Protein AF-0000000066456957 (afdb_homodimer)

Radius of gyration: 20.01 Å; Cα contacts (8 Å, |Δi|>4): 497; chains: 2; bounding box: 57×53×44 Å

InterPro domains:
  IPR007061 Mycothiol-S-transferase [PF04978] (12-168)
  IPR034660 DinB/YfiT-like putative metalloenzymes [G3DSA:1.20.120.450] (4-171)
  IPR034660 DinB/YfiT-like putative metalloenzymes [SSF109854] (10-168)

Solvent-accessible surface area (backbone atoms only — not comparable to full-atom values): 18304 Å² total; per-residue (Å²): 125,76,49,32,36,52,47,37,32,50,51,50,50,52,49,55,49,51,50,55,52,51,46,52,60,62,38,58,87,42,45,65,67,63,28,59,42,48,97,43,81,75,46,75,23,38,33,32,32,52,46,28,39,38,38,50,44,25,52,52,50,18,56,77,68,71,49,77,32,53,48,66,72,72,43,44,50,66,73,59,58,55,91,57,65,86,80,63,44,61,82,86,58,49,49,72,56,48,70,48,43,64,66,52,36,66,57,51,48,49,53,39,51,52,36,48,51,54,49,49,59,57,42,72,70,46,37,55,69,56,34,62,37,75,75,41,76,92,42,89,73,55,37,23,42,44,56,50,52,44,49,44,51,47,53,34,31,15,37,52,21,28,30,52,47,51,56,60,68,73,102,122,79,50,36,35,50,50,39,32,48,51,50,50,52,49,54,48,50,51,55,52,50,48,52,58,63,38,58,88,43,43,65,68,62,29,59,42,48,96,41,80,73,46,74,22,37,33,31,34,54,46,28,37,37,38,50,44,25,51,53,50,18,56,79,69,72,50,76,31,53,49,68,73,71,43,44,50,66,71,58,57,54,93,58,65,88,80,65,42,61,81,87,58,48,49,72,56,46,70,48,43,65,65,53,37,66,58,53,48,48,53,39,51,54,36,48,51,54,50,51,60,56,42,73,70,47,36,50,69,58,34,61,37,75,76,42,75,90,42,89,73,55,36,22,43,43,56,50,52,44,50,44,52,48,53,34,31,16,35,51,21,28,30,52,46,50,57,60,67,74,102

Sequence (342 aa):
MASTDAAAQELLRDAFTRLIEHVDELTDGLTDQLACYRPTPSANSIAWLLWHSARVQDIQVAHVAGVEEVWTRDGWVDRFGLDLPRHDTGYGHRPEDVAKVRAPADLLSGYYHAVHKLTLEYIAGMTADELSRVVDTSWNPPVTVSARLVSIVDDCAQHLGQAAYLRGIARMASTDAAAQELLRDAFTRLIEHVDELTDGLTDQLACYRPTPSANSIAWLLWHSARVQDIQVAHVAGVEEVWTRDGWVDRFGLDLPRHDTGYGHRPEDVAKVRAPADLLSGYYHAVHKLTLEYIAGMTADELSRVVDTSWNPPVTVSARLVSIVDDCAQHLGQAAYLRGIAR

Foldseek 3Di:
DQPPLNVQLVVLLVLLVVLLVLLCVLLVVQDQC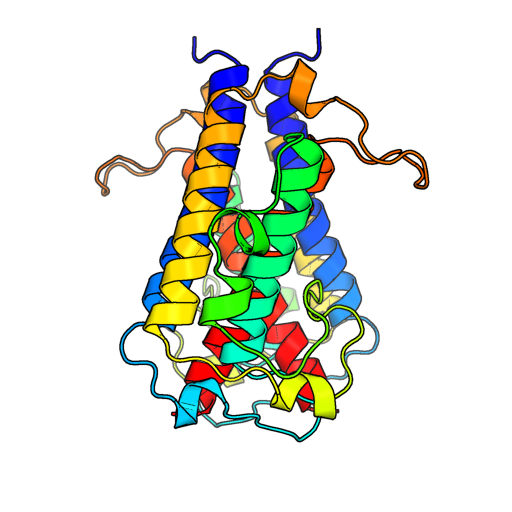QQLDDPDLFGAGNLLLLQLLLLLLQVLLCQLLVHDGCQPVVVLLVVQVFPDPSSDNCVPDGSVSRNRRGDHSCSSSVSSVSSSVSNSVSSVPDDPVQQQQFRAVPDVVGAGVVNSSVVSSVSSVVSSVVNVVSSVVVD/DCPPLNVVLVVLLVLLVVLLVLLCVLLVVQDQCQQLDDPDLFGAGVLLLLQLLLLLLQVLLCQLLVHDGCQPVVVLLVVQPFPDPSSDNCVPDGSVSSNRRGDHSCSSSVSSVSSSVSNSVSSVPDDPVQQQCFRAVPDVVGAGVVNSSVVSSVSSVVSSVVNVVSSVVVD

Organism: Mycobacterium tuberculosis (strain ATCC 25618 / H37Rv) (NCBI:txid83332)

Secondary structure (DSSP, 8-state):
---HHHHHHHHHHHHHHHHHHHHHHHHTT--HHHHH--SSTTSPPHHHHHHHHHHHHHHHHHHHHTS--HHHHTTHHHHH--SS-TT--STT--HHHHTT----HHHHHHHHHHHHHHHHHHHHT--HHHHH-EEETTSSSPEEHHHHHHHHHHHHHHHHHHHHHHHHH--/---HHHHHHHHHHHHHHHHHHHHHHHHTT--HHHHH--SSTTSPPHHHHHHHHHHHHHHHHHHHHTS--HHHHTTHHHHH--SS-TT--STT--HHHHHT----HHHHHHHHHHHHHHHHHHHHT--HHHHH-EEETTSSSPEEHHHHHHHHHHHHHHHHHHHHHHHHHH-

pLDDT: mean 96.65, std 7.07, range [37.44, 98.94]

Structure (mmCIF, N/CA/C/O backbone):
data_AF-0000000066456957-model_v1
#
loop_
_entity.id
_entity.type
_entity.pdbx_description
1 polymer 'Conserved protein'
#
loop_
_atom_site.group_PDB
_atom_site.id
_atom_site.type_symbol
_atom_site.label_atom_id
_atom_site.label_alt_id
_atom_site.label_comp_id
_atom_site.label_asym_id
_atom_site.label_entity_id
_atom_site.label_seq_id
_atom_site.pdbx_PDB_ins_code
_atom_site.Cartn_x
_atom_site.Cartn_y
_atom_site.Cartn_z
_atom_site.occupancy
_atom_site.B_iso_or_equiv
_atom_site.auth_seq_id
_atom_site.auth_comp_id
_atom_site.auth_asym_id
_atom_site.auth_atom_id
_atom_site.pdbx_PDB_model_num
ATOM 1 N N . MET A 1 1 ? -0.474 22.438 21.031 1 39.16 1 MET A N 1
ATOM 2 C CA . MET A 1 1 ? -1.068 22.391 19.703 1 39.16 1 MET A CA 1
ATOM 3 C C . MET A 1 1 ? -0.136 21.703 18.719 1 39.16 1 MET A C 1
ATOM 5 O O . MET A 1 1 ? 1.038 22.062 18.609 1 39.16 1 MET A O 1
ATOM 9 N N . ALA A 1 2 ? -0.408 20.453 18.469 1 52.69 2 ALA A N 1
ATOM 10 C CA . ALA A 1 2 ? 0.572 19.781 17.609 1 52.69 2 ALA A CA 1
ATOM 11 C C . ALA A 1 2 ? 0.845 20.609 16.359 1 52.69 2 ALA A C 1
ATOM 13 O O . ALA A 1 2 ? -0.087 21.094 15.695 1 52.69 2 ALA A O 1
ATOM 14 N N . SER A 1 3 ? 2.021 21.141 16.156 1 69 3 SER A N 1
ATOM 15 C CA . SER A 1 3 ? 2.309 21.938 14.953 1 69 3 SER A CA 1
ATOM 16 C C . SER A 1 3 ? 1.992 21.141 13.688 1 69 3 SER A C 1
ATOM 18 O O . SER A 1 3 ? 2.059 19.906 13.688 1 69 3 SER A O 1
ATOM 20 N N . THR A 1 4 ? 1.375 21.797 12.836 1 65.75 4 THR A N 1
ATOM 21 C CA . THR A 1 4 ? 0.947 21.281 11.539 1 65.75 4 THR A CA 1
ATOM 22 C C . THR A 1 4 ? 2.068 20.484 10.883 1 65.75 4 THR A C 1
ATOM 24 O O . THR A 1 4 ? 1.829 19.406 10.312 1 65.75 4 THR A O 1
ATOM 27 N N . ASP A 1 5 ? 3.137 20.969 11.18 1 88.69 5 ASP A N 1
ATOM 28 C CA . ASP A 1 5 ? 4.285 20.25 10.641 1 88.69 5 ASP A CA 1
ATOM 29 C C . ASP A 1 5 ? 4.469 18.906 11.344 1 88.69 5 ASP A C 1
ATOM 31 O O . ASP A 1 5 ? 4.758 17.891 10.695 1 88.69 5 ASP A O 1
ATOM 35 N N . ALA A 1 6 ? 4.113 18.953 12.547 1 91.62 6 ALA A N 1
ATOM 36 C CA . ALA A 1 6 ? 4.262 17.734 13.328 1 91.62 6 ALA A CA 1
ATOM 37 C C . ALA A 1 6 ? 3.277 16.656 12.867 1 91.62 6 ALA A C 1
ATOM 39 O O . ALA A 1 6 ? 3.621 15.477 12.805 1 91.62 6 ALA A O 1
ATOM 40 N N . ALA A 1 7 ? 2.08 17.062 12.555 1 93.75 7 ALA A N 1
ATOM 41 C CA . ALA A 1 7 ? 1.06 16.125 12.102 1 93.75 7 ALA A CA 1
ATOM 42 C C . ALA A 1 7 ? 1.446 15.5 10.766 1 93.75 7 ALA A C 1
ATOM 44 O O . ALA A 1 7 ? 1.315 14.289 10.578 1 93.75 7 ALA A O 1
ATOM 45 N N . ALA A 1 8 ? 1.876 16.297 9.859 1 95.25 8 ALA A N 1
ATOM 46 C CA . ALA A 1 8 ? 2.312 15.797 8.562 1 95.25 8 ALA A CA 1
ATOM 47 C C . ALA A 1 8 ? 3.52 14.875 8.703 1 95.25 8 ALA A C 1
ATOM 49 O O . ALA A 1 8 ? 3.594 13.836 8.047 1 95.25 8 ALA A O 1
ATOM 50 N N . GLN A 1 9 ? 4.438 15.273 9.531 1 96.69 9 GLN A N 1
ATOM 51 C CA . GLN A 1 9 ? 5.617 14.445 9.781 1 96.69 9 GLN A CA 1
ATOM 52 C C . GLN A 1 9 ? 5.227 13.086 10.352 1 96.69 9 GLN A C 1
ATOM 54 O O . GLN A 1 9 ? 5.766 12.062 9.945 1 96.69 9 GLN A O 1
ATOM 59 N N . GLU A 1 10 ? 4.344 13.133 11.25 1 96.25 10 GLU A N 1
ATOM 60 C CA . GLU A 1 10 ? 3.9 11.891 11.883 1 96.25 10 GLU A CA 1
ATOM 61 C C . GLU A 1 10 ? 3.236 10.969 10.867 1 96.25 10 GLU A C 1
ATOM 63 O O . GLU A 1 10 ? 3.51 9.766 10.844 1 96.25 10 GLU A O 1
ATOM 68 N N . LEU A 1 11 ? 2.35 11.523 10.023 1 98.06 11 LEU A N 1
ATOM 69 C CA . LEU A 1 11 ? 1.699 10.742 8.977 1 98.06 11 LEU A CA 1
ATOM 70 C C . LEU A 1 11 ? 2.73 10.07 8.078 1 98.06 11 LEU A C 1
ATOM 72 O O . LEU A 1 11 ? 2.65 8.867 7.824 1 98.06 11 LEU A O 1
ATOM 76 N N . LEU A 1 12 ? 3.699 10.836 7.668 1 98.62 12 LEU A N 1
ATOM 77 C CA . LEU A 1 12 ? 4.691 10.336 6.723 1 98.62 12 LEU A CA 1
ATOM 78 C C . LEU A 1 12 ? 5.625 9.336 7.395 1 98.62 12 LEU A C 1
ATOM 80 O O . LEU A 1 12 ? 5.914 8.273 6.832 1 98.62 12 LEU A O 1
ATOM 84 N N . ARG A 1 13 ? 6.102 9.695 8.555 1 98.5 13 ARG A N 1
ATOM 85 C CA . ARG A 1 13 ? 6.977 8.789 9.281 1 98.5 13 ARG A CA 1
ATOM 86 C C . ARG A 1 13 ? 6.301 7.438 9.508 1 98.5 13 ARG A C 1
ATOM 88 O O . ARG A 1 13 ? 6.914 6.387 9.297 1 98.5 13 ARG A O 1
ATOM 95 N N . ASP A 1 14 ? 5.086 7.484 9.953 1 98.62 14 ASP A N 1
ATOM 96 C CA . ASP A 1 14 ? 4.336 6.258 10.203 1 98.62 14 ASP A CA 1
ATOM 97 C C . ASP A 1 14 ? 4.164 5.449 8.922 1 98.62 14 ASP A C 1
ATOM 99 O O . ASP A 1 14 ? 4.359 4.23 8.914 1 98.62 14 ASP A O 1
ATOM 103 N N . ALA A 1 15 ? 3.803 6.086 7.828 1 98.88 15 ALA A N 1
ATOM 104 C CA . ALA A 1 15 ? 3.6 5.422 6.543 1 98.88 15 ALA A CA 1
ATOM 105 C C . ALA A 1 15 ? 4.867 4.707 6.086 1 98.88 15 ALA A C 1
ATOM 107 O O . ALA A 1 15 ? 4.824 3.539 5.699 1 98.88 15 ALA A O 1
ATOM 108 N N . PHE A 1 16 ? 6 5.367 6.172 1 98.94 16 PHE A N 1
ATOM 109 C CA . PHE A 1 16 ? 7.25 4.773 5.711 1 98.94 16 PHE A CA 1
ATOM 110 C C . PHE A 1 16 ? 7.734 3.707 6.688 1 98.94 16 PHE A C 1
ATOM 112 O O . PHE A 1 16 ? 8.352 2.723 6.285 1 98.94 16 PHE A O 1
ATOM 119 N N . THR A 1 17 ? 7.43 3.854 7.953 1 98.69 17 THR A N 1
ATOM 120 C CA . THR A 1 17 ? 7.84 2.855 8.938 1 98.69 17 THR A CA 1
ATOM 121 C C . THR A 1 17 ? 7.113 1.534 8.703 1 98.69 17 THR A C 1
ATOM 123 O O . THR A 1 17 ? 7.695 0.461 8.859 1 98.69 17 THR A O 1
ATOM 126 N N . ARG A 1 18 ? 5.938 1.615 8.305 1 98.69 18 ARG A N 1
ATOM 127 C CA . ARG A 1 18 ? 5.199 0.392 8.008 1 98.69 18 ARG A CA 1
ATOM 128 C C . ARG A 1 18 ? 5.84 -0.362 6.844 1 98.69 18 ARG A C 1
ATOM 130 O O . ARG A 1 18 ? 5.836 -1.595 6.82 1 98.69 18 ARG A O 1
ATOM 137 N N . LEU A 1 19 ? 6.363 0.348 5.848 1 98.88 19 LEU A N 1
ATOM 138 C CA . LEU A 1 19 ? 7.035 -0.307 4.73 1 98.88 19 LEU A CA 1
ATOM 139 C C . LEU A 1 19 ? 8.203 -1.158 5.223 1 98.88 19 LEU A C 1
ATOM 141 O O . LEU A 1 19 ? 8.336 -2.318 4.828 1 98.88 19 LEU A O 1
ATOM 145 N N . ILE A 1 20 ? 9.016 -0.565 6.145 1 98.81 20 ILE A N 1
ATOM 146 C CA . ILE A 1 20 ? 10.203 -1.283 6.586 1 98.81 20 ILE A CA 1
ATOM 147 C C . ILE A 1 20 ? 9.797 -2.479 7.445 1 98.81 20 ILE A C 1
ATOM 149 O O . ILE A 1 20 ? 10.453 -3.521 7.422 1 98.81 20 ILE A O 1
ATOM 153 N N . GLU A 1 21 ? 8.711 -2.383 8.141 1 98.75 21 GLU A N 1
ATOM 154 C CA . GLU A 1 21 ? 8.18 -3.516 8.898 1 98.75 21 GLU A CA 1
ATOM 155 C C . GLU A 1 21 ? 7.77 -4.652 7.969 1 98.75 21 GLU A C 1
ATOM 157 O O . GLU A 1 21 ? 8.016 -5.824 8.266 1 98.75 21 GLU A O 1
ATOM 162 N N . HIS A 1 22 ? 7.105 -4.328 6.867 1 98.81 22 HIS A N 1
ATOM 163 C CA . HIS A 1 22 ? 6.762 -5.348 5.883 1 98.81 22 HIS A CA 1
ATOM 164 C C . HIS A 1 22 ? 8.016 -6.016 5.324 1 98.81 22 HIS A C 1
ATOM 166 O O . HIS A 1 22 ? 8.031 -7.23 5.113 1 98.81 22 HIS A O 1
ATOM 172 N N . VAL A 1 23 ? 9.031 -5.203 5.055 1 98.94 23 VAL A N 1
ATOM 173 C CA . VAL A 1 23 ? 10.289 -5.73 4.523 1 98.94 23 VAL A CA 1
ATOM 174 C C . VAL A 1 23 ? 10.883 -6.738 5.508 1 98.94 23 VAL A C 1
ATOM 176 O O . VAL A 1 23 ? 11.328 -7.812 5.109 1 98.94 23 VAL A O 1
ATOM 179 N N . ASP A 1 24 ? 10.867 -6.379 6.789 1 98.81 24 ASP A N 1
ATOM 180 C CA . ASP A 1 24 ? 11.398 -7.281 7.809 1 98.81 24 ASP A CA 1
ATOM 181 C C . ASP A 1 24 ? 10.625 -8.594 7.836 1 98.81 24 ASP A C 1
ATOM 183 O O . ASP A 1 24 ? 11.219 -9.672 7.914 1 98.81 24 ASP A O 1
ATOM 187 N N . GLU A 1 25 ? 9.367 -8.523 7.734 1 98.62 25 GLU A N 1
ATOM 188 C CA . GLU A 1 25 ? 8.539 -9.727 7.719 1 98.62 25 GLU A CA 1
ATOM 189 C C . GLU A 1 25 ? 8.812 -10.57 6.48 1 98.62 25 GLU A C 1
ATOM 191 O O . GLU A 1 25 ? 8.938 -11.797 6.57 1 98.62 25 GLU A O 1
ATOM 196 N N . LEU A 1 26 ? 8.906 -9.938 5.363 1 98.75 26 LEU A N 1
ATOM 197 C CA . LEU A 1 26 ? 9.102 -10.609 4.082 1 98.75 26 LEU A CA 1
ATOM 198 C C . LEU A 1 26 ? 10.453 -11.305 4.035 1 98.75 26 LEU A C 1
ATOM 200 O O . LEU A 1 26 ? 10.594 -12.359 3.412 1 98.75 26 LEU A O 1
ATOM 204 N N . THR A 1 27 ? 11.43 -10.711 4.672 1 98.69 27 THR A N 1
ATOM 205 C CA . THR A 1 27 ? 12.789 -11.227 4.52 1 98.69 27 THR A CA 1
ATOM 206 C C . THR A 1 27 ? 13.117 -12.227 5.625 1 98.69 27 THR A C 1
ATOM 208 O O . THR A 1 27 ? 14.109 -12.945 5.543 1 98.69 27 THR A O 1
ATOM 211 N N . ASP A 1 28 ? 12.297 -12.211 6.668 1 98.25 28 ASP A N 1
ATOM 212 C CA . ASP A 1 28 ? 12.492 -13.188 7.73 1 98.25 28 ASP A CA 1
ATOM 213 C C . ASP A 1 28 ? 12.367 -14.609 7.199 1 98.25 28 ASP A C 1
ATOM 215 O O . ASP A 1 28 ? 11.305 -15.008 6.711 1 98.25 28 ASP A O 1
ATOM 219 N N . GLY A 1 29 ? 13.469 -15.359 7.188 1 97.5 29 GLY A N 1
ATOM 220 C CA . GLY A 1 29 ? 13.461 -16.75 6.734 1 97.5 29 GLY A CA 1
ATOM 221 C C . GLY A 1 29 ? 13.336 -16.875 5.227 1 97.5 29 GLY A C 1
ATOM 222 O O . GLY A 1 29 ? 12.984 -17.953 4.723 1 97.5 29 GLY A O 1
ATOM 223 N N . LEU A 1 30 ? 13.578 -15.891 4.523 1 98.25 30 LEU A N 1
ATOM 224 C CA . LEU A 1 30 ? 13.484 -15.914 3.068 1 98.25 30 LEU A CA 1
ATOM 225 C C . LEU A 1 30 ? 14.695 -16.609 2.457 1 98.25 30 LEU A C 1
ATOM 227 O O . LEU A 1 30 ? 15.812 -16.078 2.533 1 98.25 30 LEU A O 1
ATOM 231 N N . THR A 1 31 ? 14.516 -17.75 1.866 1 98 31 THR A N 1
ATOM 232 C CA . THR A 1 31 ? 15.594 -18.469 1.199 1 98 31 THR A CA 1
ATOM 233 C C . THR A 1 31 ? 15.844 -17.891 -0.196 1 98 31 THR A C 1
ATOM 235 O O . THR A 1 31 ? 14.969 -17.25 -0.77 1 98 31 THR A O 1
ATOM 238 N N . ASP A 1 32 ? 17 -18.188 -0.682 1 97.62 32 ASP A N 1
ATOM 239 C CA . ASP A 1 32 ? 17.328 -17.75 -2.037 1 97.62 32 ASP A CA 1
ATOM 240 C C . ASP A 1 32 ? 16.344 -18.344 -3.051 1 97.62 32 ASP A C 1
ATOM 242 O O . ASP A 1 32 ? 15.938 -17.656 -3.996 1 97.62 32 ASP A O 1
ATOM 246 N N . GLN A 1 33 ? 16 -19.547 -2.867 1 97.19 33 GLN A N 1
ATOM 247 C CA . GLN A 1 33 ? 15.078 -20.219 -3.773 1 97.19 33 GLN A CA 1
ATOM 248 C C . GLN A 1 33 ? 13.711 -19.531 -3.781 1 97.19 33 GLN A C 1
ATOM 250 O O . GLN A 1 33 ? 13.156 -19.25 -4.848 1 97.19 33 GLN A O 1
ATOM 255 N N . LEU A 1 34 ? 13.219 -19.219 -2.645 1 98 34 LEU A N 1
ATOM 256 C CA . LEU A 1 34 ? 11.922 -18.562 -2.547 1 98 34 LEU A CA 1
ATOM 257 C C . LEU A 1 34 ? 12.008 -17.125 -3.059 1 98 34 LEU A C 1
ATOM 259 O O . LEU A 1 34 ? 11.07 -16.641 -3.695 1 98 34 LEU A O 1
ATOM 263 N N . ALA A 1 35 ? 13.086 -16.469 -2.785 1 98.56 35 ALA A N 1
ATOM 264 C CA . ALA A 1 35 ? 13.281 -15.086 -3.188 1 98.56 35 ALA A CA 1
ATOM 265 C C . ALA A 1 35 ? 13.234 -14.945 -4.707 1 98.56 35 ALA A C 1
ATOM 267 O O . ALA A 1 35 ? 12.742 -13.938 -5.227 1 98.56 35 ALA A O 1
ATOM 268 N N . CYS A 1 36 ? 13.672 -15.992 -5.398 1 97.62 36 CYS A N 1
ATOM 269 C CA . CYS A 1 36 ? 13.812 -15.891 -6.848 1 97.62 36 CYS A CA 1
ATOM 270 C C . CYS A 1 36 ? 12.695 -16.641 -7.559 1 97.62 36 CYS A C 1
ATOM 272 O O . CYS A 1 36 ? 12.625 -16.656 -8.789 1 97.62 36 CYS A O 1
ATOM 274 N N . TYR A 1 37 ? 11.797 -17.188 -6.797 1 97.38 37 TYR A N 1
ATOM 275 C CA . TYR A 1 37 ? 10.672 -17.938 -7.352 1 97.38 37 TYR A CA 1
ATOM 276 C C . TYR A 1 37 ? 9.758 -17.031 -8.164 1 97.38 37 TYR A C 1
ATOM 278 O O . TYR A 1 37 ? 9.469 -15.906 -7.754 1 97.38 37 TYR A O 1
ATOM 286 N N . ARG A 1 38 ? 9.312 -17.453 -9.297 1 97.25 38 ARG A N 1
ATOM 287 C CA . ARG A 1 38 ? 8.32 -16.797 -10.141 1 97.25 38 ARG A CA 1
ATOM 288 C C . ARG A 1 38 ? 7.219 -17.766 -10.555 1 97.25 38 ARG A C 1
ATOM 290 O O . ARG A 1 38 ? 7.492 -18.797 -11.195 1 97.25 38 ARG A O 1
ATOM 297 N N . PRO A 1 39 ? 6.012 -17.453 -10.297 1 95.5 39 PRO A N 1
ATOM 298 C CA . PRO A 1 39 ? 4.926 -18.375 -10.609 1 95.5 39 PRO A CA 1
ATOM 299 C C . PRO A 1 39 ? 4.68 -18.516 -12.117 1 95.5 39 PRO A C 1
ATOM 301 O O . PRO A 1 39 ? 4.102 -19.5 -12.562 1 95.5 39 PRO A O 1
ATOM 304 N N . THR A 1 40 ? 4.984 -17.516 -12.883 1 95.5 40 THR A N 1
ATOM 305 C CA . THR A 1 40 ? 5.004 -17.531 -14.336 1 95.5 40 THR A CA 1
ATOM 306 C C . THR A 1 40 ? 6.277 -16.875 -14.867 1 95.5 40 THR A C 1
ATOM 308 O O . THR A 1 40 ? 6.926 -16.109 -14.156 1 95.5 40 THR A O 1
ATOM 311 N N . PRO A 1 41 ? 6.605 -17.109 -16.094 1 94.19 41 PRO A N 1
ATOM 312 C CA . PRO A 1 41 ? 7.844 -16.547 -16.625 1 94.19 41 PRO A CA 1
ATOM 313 C C . PRO A 1 41 ? 7.828 -15.016 -16.672 1 94.19 41 PRO A C 1
ATOM 315 O O . PRO A 1 41 ? 8.891 -14.383 -16.672 1 94.19 41 PRO A O 1
ATOM 318 N N . SER A 1 42 ? 6.703 -14.445 -16.641 1 95.38 42 SER A N 1
ATOM 319 C CA . SER A 1 42 ? 6.625 -12.992 -16.781 1 95.38 42 SER A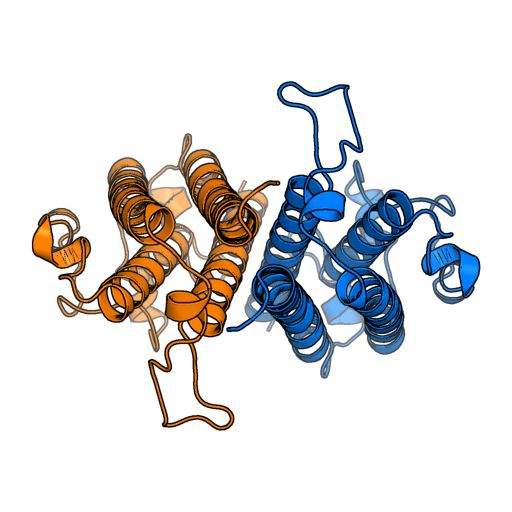 CA 1
ATOM 320 C C . SER A 1 42 ? 6.375 -12.32 -15.438 1 95.38 42 SER A C 1
ATOM 322 O O . SER A 1 42 ? 6.332 -11.094 -15.359 1 95.38 42 SER A O 1
ATOM 324 N N . ALA A 1 43 ? 6.258 -13.117 -14.414 1 96.81 43 ALA A N 1
ATOM 325 C CA . ALA A 1 43 ? 5.941 -12.562 -13.102 1 96.81 43 ALA A CA 1
ATOM 326 C C . ALA A 1 43 ? 7.195 -12.031 -12.414 1 96.81 43 ALA A C 1
ATOM 328 O O . ALA A 1 43 ? 8.305 -12.484 -12.688 1 96.81 43 ALA A O 1
ATOM 329 N N . ASN A 1 44 ? 7.016 -11.078 -11.602 1 98.25 44 ASN A N 1
ATOM 330 C CA . ASN A 1 44 ? 8.102 -10.578 -10.766 1 98.25 44 ASN A CA 1
ATOM 331 C C . ASN A 1 44 ? 8.344 -11.477 -9.562 1 98.25 44 ASN A C 1
ATOM 333 O O . ASN A 1 44 ? 7.418 -12.109 -9.055 1 98.25 44 ASN A O 1
ATOM 337 N N . SER A 1 45 ? 9.594 -11.578 -9.133 1 98.56 45 SER A N 1
ATOM 338 C CA . SER A 1 45 ? 9.977 -12.359 -7.965 1 98.56 45 SER A CA 1
ATOM 339 C C . SER A 1 45 ? 9.969 -11.508 -6.699 1 98.56 45 SER A C 1
ATOM 341 O O . SER A 1 45 ? 9.898 -10.281 -6.777 1 98.56 45 SER A O 1
ATOM 343 N N . ILE A 1 46 ? 10.016 -12.141 -5.562 1 98.81 46 ILE A N 1
ATOM 344 C CA . ILE A 1 46 ? 10.086 -11.43 -4.289 1 98.81 46 ILE A CA 1
ATOM 345 C C . ILE A 1 46 ? 11.359 -10.594 -4.242 1 98.81 46 ILE A C 1
ATOM 347 O O . ILE A 1 46 ? 11.328 -9.43 -3.838 1 98.81 46 ILE A O 1
ATOM 351 N N . ALA A 1 47 ? 12.508 -11.156 -4.668 1 98.88 47 ALA A N 1
ATOM 352 C CA . ALA A 1 47 ? 13.773 -10.422 -4.688 1 98.88 47 ALA A CA 1
ATOM 353 C C . ALA A 1 47 ? 13.664 -9.156 -5.531 1 98.88 47 ALA A C 1
ATOM 355 O O . ALA A 1 47 ? 14.078 -8.078 -5.102 1 98.88 47 ALA A O 1
ATOM 356 N N . TRP A 1 48 ? 13.117 -9.305 -6.703 1 98.88 48 TRP A N 1
ATOM 357 C CA . TRP A 1 48 ? 12.945 -8.156 -7.586 1 98.88 48 TRP A CA 1
ATOM 358 C C . TRP A 1 48 ? 12.031 -7.113 -6.949 1 98.88 48 TRP A C 1
ATOM 360 O O . TRP A 1 48 ? 12.336 -5.922 -6.965 1 98.88 48 TRP A O 1
ATOM 370 N N . LEU A 1 49 ? 10.891 -7.559 -6.387 1 98.94 49 LEU A N 1
ATOM 371 C CA . LEU A 1 49 ? 9.906 -6.648 -5.805 1 98.94 49 LEU A CA 1
ATOM 372 C C . LEU A 1 49 ? 10.516 -5.855 -4.652 1 98.94 49 LEU A C 1
ATOM 374 O O . LEU A 1 49 ? 10.289 -4.648 -4.539 1 98.94 49 LEU A O 1
ATOM 378 N N . LEU A 1 50 ? 11.289 -6.52 -3.814 1 98.94 50 LEU A N 1
ATOM 379 C CA . LEU A 1 50 ? 11.961 -5.859 -2.705 1 98.94 50 LEU A CA 1
ATOM 380 C C . LEU A 1 50 ? 13.008 -4.875 -3.213 1 98.94 50 LEU A C 1
ATOM 382 O O . LEU A 1 50 ? 13.023 -3.711 -2.805 1 98.94 50 LEU A O 1
ATOM 386 N N . TRP A 1 51 ? 13.836 -5.355 -4.113 1 98.94 51 TRP A N 1
ATOM 387 C CA . TRP A 1 51 ? 14.906 -4.531 -4.664 1 98.94 51 TRP A CA 1
ATOM 388 C C . TRP A 1 51 ? 14.344 -3.328 -5.406 1 98.94 51 TRP A C 1
ATOM 390 O O . TRP A 1 51 ? 14.75 -2.191 -5.16 1 98.94 51 TRP A O 1
ATOM 400 N N . HIS A 1 52 ? 13.398 -3.557 -6.242 1 98.88 52 HIS A N 1
ATOM 401 C CA . HIS A 1 52 ? 12.758 -2.5 -7.02 1 98.88 52 HIS A CA 1
ATOM 402 C C . HIS A 1 52 ? 12.133 -1.448 -6.109 1 98.88 52 HIS A C 1
ATOM 404 O O . HIS A 1 52 ? 12.289 -0.248 -6.344 1 98.88 52 HIS A O 1
ATOM 410 N N . SER A 1 53 ? 11.383 -1.899 -5.109 1 98.81 53 SER A N 1
ATOM 411 C CA . SER A 1 53 ? 10.758 -0.985 -4.164 1 98.81 53 SER A CA 1
ATOM 412 C C . SER A 1 53 ? 11.789 -0.098 -3.48 1 98.81 53 SER A C 1
ATO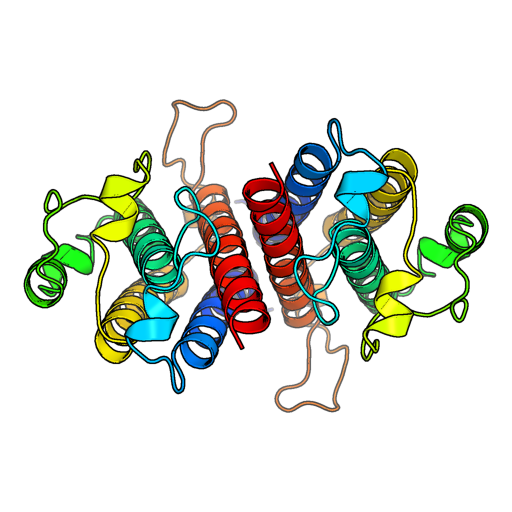M 414 O O . SER A 1 53 ? 11.594 1.112 -3.352 1 98.81 53 SER A O 1
ATOM 416 N N . ALA A 1 54 ? 12.898 -0.674 -3.059 1 98.88 54 ALA A N 1
ATOM 417 C CA . ALA A 1 54 ? 13.969 0.083 -2.408 1 98.88 54 ALA A CA 1
ATOM 418 C C . ALA A 1 54 ? 14.609 1.067 -3.381 1 98.88 54 ALA A C 1
ATOM 420 O O . ALA A 1 54 ? 14.867 2.221 -3.027 1 98.88 54 ALA A O 1
ATOM 421 N N . ARG A 1 55 ? 14.852 0.601 -4.598 1 98.94 55 ARG A N 1
ATOM 422 C CA . ARG A 1 55 ? 15.469 1.44 -5.613 1 98.94 55 ARG A CA 1
ATOM 423 C C . ARG A 1 55 ? 14.609 2.662 -5.918 1 98.94 55 ARG A C 1
ATOM 425 O O . ARG A 1 55 ? 15.117 3.785 -5.973 1 98.94 55 ARG A O 1
ATOM 432 N N . VAL A 1 56 ? 13.344 2.445 -6.09 1 98.75 56 VAL A N 1
ATOM 433 C CA . VAL A 1 56 ? 12.43 3.529 -6.441 1 98.75 56 VAL A CA 1
ATOM 434 C C . VAL A 1 56 ? 12.312 4.508 -5.273 1 98.75 56 VAL A C 1
ATOM 436 O O . VAL A 1 56 ? 12.336 5.723 -5.473 1 98.75 56 VAL A O 1
ATOM 439 N N . GLN A 1 57 ? 12.188 3.99 -4.059 1 98.88 57 GLN A N 1
ATOM 440 C CA . GLN A 1 57 ? 12.172 4.859 -2.889 1 98.88 57 GLN A CA 1
ATOM 441 C C . GLN A 1 57 ? 13.469 5.66 -2.775 1 98.88 57 GLN A C 1
ATOM 443 O O . GLN A 1 57 ? 13.438 6.867 -2.543 1 98.88 57 GLN A O 1
ATOM 448 N N . ASP A 1 58 ? 14.555 5.02 -2.957 1 98.94 58 ASP A N 1
ATOM 449 C CA . ASP A 1 58 ? 15.875 5.637 -2.838 1 98.94 58 ASP A CA 1
ATOM 450 C C . ASP A 1 58 ? 16.031 6.789 -3.832 1 98.94 58 ASP A C 1
ATOM 452 O O . ASP A 1 58 ? 16.281 7.926 -3.436 1 98.94 58 ASP A O 1
ATOM 456 N N . ILE A 1 59 ? 15.82 6.488 -5.062 1 98.75 59 ILE A N 1
ATOM 457 C CA . ILE A 1 59 ? 16.125 7.465 -6.105 1 98.75 59 ILE A CA 1
ATOM 458 C C . ILE A 1 59 ? 15.164 8.648 -5.988 1 98.75 59 ILE A C 1
ATOM 460 O O . ILE A 1 59 ? 15.547 9.797 -6.227 1 98.75 59 ILE A O 1
ATOM 464 N N . GLN A 1 60 ? 13.93 8.406 -5.633 1 98.75 60 GLN A N 1
ATOM 465 C CA . GLN A 1 60 ? 12.945 9.484 -5.578 1 98.75 60 GLN A CA 1
ATOM 466 C C . GLN A 1 60 ? 13.117 10.328 -4.32 1 98.75 60 GLN A C 1
ATOM 468 O O . GLN A 1 60 ? 13 11.555 -4.367 1 98.75 60 GLN A O 1
ATOM 473 N N . VAL A 1 61 ? 13.391 9.703 -3.178 1 98.88 61 VAL A N 1
ATOM 474 C CA . VAL A 1 61 ? 13.625 10.461 -1.954 1 98.88 61 VAL A CA 1
ATOM 475 C C . VAL A 1 61 ? 14.93 11.25 -2.08 1 98.88 61 VAL A C 1
ATOM 477 O O . VAL A 1 61 ? 14.984 12.422 -1.704 1 98.88 61 VAL A O 1
ATOM 480 N N . ALA A 1 62 ? 15.961 10.594 -2.588 1 98.75 62 ALA A N 1
ATOM 481 C CA . ALA A 1 62 ? 17.219 11.297 -2.785 1 98.75 62 ALA A CA 1
ATOM 482 C C . ALA A 1 62 ? 17.047 12.523 -3.674 1 98.75 62 ALA A C 1
ATOM 484 O O . ALA A 1 62 ? 17.594 13.586 -3.4 1 98.75 62 ALA A O 1
ATOM 485 N N . HIS A 1 63 ? 16.25 12.352 -4.719 1 98.25 63 HIS A N 1
ATOM 486 C CA . HIS A 1 63 ? 16 13.445 -5.648 1 98.25 63 HIS A CA 1
ATOM 487 C C . HIS A 1 63 ? 15.336 14.625 -4.949 1 98.25 63 HIS A C 1
ATOM 489 O O . HIS A 1 63 ? 15.789 15.758 -5.074 1 98.25 63 HIS A O 1
ATOM 495 N N . VAL A 1 64 ? 14.281 14.422 -4.199 1 98.19 64 VAL A N 1
ATOM 496 C CA . VAL A 1 64 ? 13.562 15.531 -3.588 1 98.19 64 VAL A CA 1
ATOM 497 C C . VAL A 1 64 ? 14.375 16.109 -2.43 1 98.19 64 VAL A C 1
ATOM 499 O O . VAL A 1 64 ? 14.266 17.281 -2.109 1 98.19 64 VAL A O 1
ATOM 502 N N . ALA A 1 65 ? 15.195 15.289 -1.801 1 98.06 65 ALA A N 1
ATOM 503 C CA . ALA A 1 65 ? 16.031 15.734 -0.693 1 98.06 65 ALA A CA 1
ATOM 504 C C . ALA A 1 65 ? 17.281 16.438 -1.204 1 98.06 65 ALA A C 1
ATOM 506 O O . ALA A 1 65 ? 17.984 17.109 -0.439 1 98.06 65 ALA A O 1
ATOM 507 N N . GLY A 1 66 ? 17.625 16.266 -2.473 1 98 66 GLY A N 1
ATOM 508 C CA . GLY A 1 66 ? 18.812 16.875 -3.051 1 98 66 GLY A CA 1
ATOM 509 C C . GLY A 1 66 ? 20.109 16.219 -2.605 1 98 66 GLY A C 1
ATOM 510 O O . GLY A 1 66 ? 21.094 16.906 -2.365 1 98 66 GLY A O 1
ATOM 511 N N . VAL A 1 67 ? 20.094 14.914 -2.422 1 98.44 67 VAL A N 1
ATOM 512 C CA . VAL A 1 67 ? 21.281 14.188 -1.995 1 98.44 67 VAL A CA 1
ATOM 513 C C . VAL A 1 67 ? 21.531 13.008 -2.938 1 98.44 67 VAL A C 1
ATOM 515 O O . VAL A 1 67 ? 20.703 12.711 -3.801 1 98.44 67 VAL A O 1
ATOM 518 N N . GLU A 1 68 ? 22.672 12.391 -2.84 1 98.31 68 GLU A N 1
ATOM 519 C CA . GLU A 1 68 ? 22.969 11.188 -3.605 1 98.31 68 GLU A CA 1
ATOM 520 C C . GLU A 1 68 ? 22.172 9.992 -3.084 1 98.31 68 GLU A C 1
ATOM 522 O O . GLU A 1 68 ? 21.938 9.875 -1.879 1 98.31 68 GLU A O 1
ATOM 527 N N . GLU A 1 69 ? 21.75 9.156 -3.965 1 98.56 69 GLU A N 1
ATOM 528 C CA . GLU A 1 69 ? 21.062 7.938 -3.566 1 98.56 69 GLU A CA 1
ATOM 529 C C . GLU A 1 69 ? 21.953 7.059 -2.688 1 98.56 69 GLU A C 1
ATOM 531 O O . GLU A 1 69 ? 23.156 6.988 -2.896 1 98.56 69 GLU A O 1
ATOM 536 N N . VAL A 1 70 ? 21.359 6.406 -1.763 1 98.81 70 VAL A N 1
ATOM 537 C CA . VAL A 1 70 ? 22.031 5.457 -0.872 1 98.81 70 VAL A CA 1
ATOM 538 C C . VAL A 1 70 ? 22.703 4.367 -1.692 1 98.81 70 VAL A C 1
ATOM 540 O O . VAL A 1 70 ? 23.797 3.904 -1.34 1 98.81 70 VAL A O 1
ATOM 543 N N . TRP A 1 71 ? 22.109 3.947 -2.775 1 98.81 71 TRP A N 1
ATOM 544 C CA . TRP A 1 71 ? 22.516 2.873 -3.674 1 98.81 71 TRP A CA 1
ATOM 545 C C . TRP A 1 71 ? 23.969 3.055 -4.113 1 98.81 71 TRP A C 1
ATOM 547 O O . TRP A 1 71 ? 24.766 2.127 -4.008 1 98.81 71 TRP A O 1
ATOM 557 N N . THR A 1 72 ? 24.312 4.223 -4.516 1 98.5 72 THR A N 1
ATOM 558 C CA . THR A 1 72 ? 25.656 4.508 -5 1 98.5 72 THR A CA 1
ATOM 559 C C . THR A 1 72 ? 26.531 5.094 -3.887 1 98.5 72 THR A C 1
ATOM 561 O O . THR A 1 72 ? 27.703 4.734 -3.748 1 98.5 72 THR A O 1
ATOM 564 N N . ARG A 1 73 ? 25.938 5.949 -3.076 1 98.25 73 ARG A N 1
ATOM 565 C CA . ARG A 1 73 ? 26.656 6.664 -2.025 1 98.25 73 ARG A CA 1
ATOM 566 C C . ARG A 1 73 ? 27.312 5.688 -1.048 1 98.25 73 ARG A C 1
ATOM 568 O O . ARG A 1 73 ? 28.453 5.883 -0.638 1 98.25 73 ARG A O 1
ATOM 575 N N . ASP A 1 74 ? 26.562 4.691 -0.662 1 98.38 74 ASP A N 1
ATOM 576 C CA . ASP A 1 74 ? 27.016 3.783 0.388 1 98.38 74 ASP A CA 1
ATOM 577 C C . ASP A 1 74 ? 27.5 2.455 -0.199 1 98.38 74 ASP A C 1
ATOM 579 O O . ASP A 1 74 ? 27.625 1.465 0.523 1 98.38 74 ASP A O 1
ATOM 583 N N . GLY A 1 75 ? 27.594 2.322 -1.51 1 98.44 75 GLY A N 1
ATOM 584 C CA . GLY A 1 75 ? 28.234 1.199 -2.174 1 98.44 75 GLY A CA 1
ATOM 585 C C . GLY A 1 75 ? 27.344 -0.015 -2.295 1 98.44 75 GLY A C 1
ATOM 586 O O . GLY A 1 75 ? 27.812 -1.138 -2.461 1 98.44 75 GLY A O 1
ATOM 587 N N . TRP A 1 76 ? 26.062 0.176 -2.154 1 98.81 76 TRP A N 1
ATOM 588 C CA . TRP A 1 76 ? 25.141 -0.95 -2.275 1 98.81 76 TRP A CA 1
ATOM 589 C C . TRP A 1 76 ? 25.156 -1.516 -3.691 1 98.81 76 TRP A C 1
ATOM 591 O O . TRP A 1 76 ? 24.984 -2.723 -3.885 1 98.81 76 TRP A O 1
ATOM 601 N N . VAL A 1 77 ? 25.344 -0.661 -4.68 1 98.69 77 VAL A N 1
ATOM 602 C CA . VAL A 1 77 ? 25.391 -1.083 -6.078 1 98.69 77 VAL A CA 1
ATOM 603 C C . VAL A 1 77 ? 26.484 -2.135 -6.266 1 98.69 77 VAL A C 1
ATOM 605 O O . VAL A 1 77 ? 26.281 -3.133 -6.961 1 98.69 77 VAL A O 1
ATOM 608 N N . ASP A 1 78 ? 27.594 -1.994 -5.613 1 98.56 78 ASP A N 1
ATOM 609 C CA . ASP A 1 78 ? 28.703 -2.934 -5.73 1 98.56 78 ASP A CA 1
ATOM 610 C C . ASP A 1 78 ? 28.438 -4.203 -4.922 1 98.56 78 ASP A C 1
ATOM 612 O O . ASP A 1 78 ? 28.812 -5.301 -5.34 1 98.56 78 ASP A O 1
ATOM 616 N N . ARG A 1 79 ? 27.812 -4.043 -3.717 1 98.62 79 ARG A N 1
ATOM 617 C CA . ARG A 1 79 ? 27.5 -5.191 -2.875 1 98.62 79 ARG A CA 1
ATOM 618 C C . ARG A 1 79 ? 26.484 -6.113 -3.561 1 98.62 79 ARG A C 1
ATOM 620 O O . ARG A 1 79 ? 26.594 -7.336 -3.455 1 98.62 79 ARG A O 1
ATOM 627 N N . PHE A 1 80 ? 25.516 -5.535 -4.18 1 98.62 80 PHE A N 1
ATOM 628 C CA . PHE A 1 80 ? 24.562 -6.34 -4.922 1 98.62 80 PHE A CA 1
ATOM 629 C C . PHE A 1 80 ? 25.219 -6.988 -6.133 1 98.62 80 PHE A C 1
ATOM 631 O O . PHE A 1 80 ? 24.984 -8.164 -6.41 1 98.62 80 PHE A O 1
ATOM 638 N N . GLY A 1 81 ? 25.984 -6.172 -6.879 1 98.38 81 GLY A N 1
ATOM 639 C CA . GLY A 1 81 ? 26.734 -6.695 -8.016 1 98.38 81 GLY A CA 1
ATOM 640 C C . GLY A 1 81 ? 25.828 -7.309 -9.078 1 98.38 81 GLY A C 1
ATOM 641 O O . GLY A 1 81 ? 26.156 -8.367 -9.625 1 98.38 81 GLY A O 1
ATOM 642 N N . LEU A 1 82 ? 24.703 -6.688 -9.367 1 98.5 82 LEU A N 1
ATOM 643 C CA . LEU A 1 82 ? 23.75 -7.234 -10.328 1 98.5 82 LEU A CA 1
ATOM 644 C C . LEU A 1 82 ? 24.281 -7.098 -11.75 1 98.5 82 LEU A C 1
ATOM 646 O O . LEU A 1 82 ? 24.984 -6.141 -12.062 1 98.5 82 LEU A O 1
ATOM 650 N N . ASP A 1 83 ? 23.922 -8.031 -12.617 1 98.25 83 ASP A N 1
ATOM 651 C CA . ASP A 1 83 ? 24.203 -7.934 -14.047 1 98.25 83 ASP A CA 1
ATOM 652 C C . ASP A 1 83 ? 23.203 -7.02 -14.742 1 98.25 83 ASP A C 1
ATOM 654 O O . ASP A 1 83 ? 22.484 -7.445 -15.648 1 98.25 83 ASP A O 1
ATOM 658 N N . LEU A 1 84 ? 23.078 -5.746 -14.305 1 98.62 84 LEU A N 1
ATOM 659 C CA . LEU A 1 84 ? 22.219 -4.672 -14.773 1 98.62 84 LEU A CA 1
ATOM 660 C C . LEU A 1 84 ? 22.969 -3.34 -14.789 1 98.62 84 LEU A C 1
ATOM 662 O O . LEU A 1 84 ? 23.984 -3.197 -14.125 1 98.62 84 LEU A O 1
ATOM 666 N N . PRO A 1 85 ? 22.531 -2.4 -15.594 1 98.12 85 PRO A N 1
ATOM 667 C CA . PRO A 1 85 ? 23.141 -1.073 -15.477 1 98.12 85 PRO A CA 1
ATOM 668 C C . PRO A 1 85 ? 23.156 -0.556 -14.039 1 98.12 85 PRO A C 1
ATOM 670 O O . PRO A 1 85 ? 22.188 -0.767 -13.297 1 98.12 85 PRO A O 1
ATOM 673 N N . ARG A 1 86 ? 24.188 0.099 -13.719 1 97.38 86 ARG A N 1
ATOM 674 C CA . ARG A 1 86 ? 24.469 0.487 -12.336 1 97.38 86 ARG A CA 1
ATOM 675 C C . ARG A 1 86 ? 23.328 1.323 -11.766 1 97.38 86 ARG A C 1
ATOM 677 O O . ARG A 1 86 ? 23.078 1.293 -10.555 1 97.38 86 ARG A O 1
ATOM 684 N N . HIS A 1 87 ? 22.547 2.02 -12.602 1 96.75 87 HIS A N 1
ATOM 685 C CA . HIS A 1 87 ? 21.516 2.916 -12.078 1 96.75 87 HIS A CA 1
ATOM 686 C C . HIS A 1 87 ? 20.125 2.361 -12.344 1 96.75 87 HIS A C 1
ATOM 688 O O . HIS A 1 87 ? 19.141 3.088 -12.234 1 96.75 87 HIS A O 1
ATOM 694 N N . ASP A 1 88 ? 20.094 1.167 -12.672 1 98.06 88 ASP A N 1
ATOM 695 C CA . ASP A 1 88 ? 18.828 0.508 -12.953 1 98.06 88 ASP A CA 1
ATOM 696 C C . ASP A 1 88 ? 17.922 0.502 -11.727 1 98.06 88 ASP A C 1
ATOM 698 O O . ASP A 1 88 ? 18.391 0.324 -10.602 1 98.06 88 ASP A O 1
ATOM 702 N N . THR A 1 89 ? 16.594 0.675 -11.953 1 98.25 89 THR A N 1
ATOM 703 C CA . THR A 1 89 ? 15.633 0.644 -10.852 1 98.25 89 THR A CA 1
ATOM 704 C C . THR A 1 89 ? 14.617 -0.473 -11.047 1 98.25 89 THR A C 1
ATOM 706 O O . THR A 1 89 ? 13.773 -0.712 -10.18 1 98.25 89 THR A O 1
ATOM 709 N N . GLY A 1 90 ? 14.688 -1.062 -12.18 1 98 90 GLY A N 1
ATOM 710 C CA . GLY A 1 90 ? 13.734 -2.107 -12.508 1 98 90 GLY A CA 1
ATOM 711 C C . GLY A 1 90 ? 12.586 -1.618 -13.375 1 98 90 GLY A C 1
ATOM 712 O O . GLY A 1 90 ? 11.844 -2.422 -13.945 1 98 90 GLY A O 1
ATOM 713 N N . TYR A 1 91 ? 12.391 -0.294 -13.461 1 96.06 91 TYR A N 1
ATOM 714 C CA . TYR A 1 91 ? 11.352 0.269 -14.32 1 96.06 91 TYR A CA 1
ATOM 715 C C . TYR A 1 91 ? 11.555 -0.148 -15.773 1 96.06 91 TYR A C 1
ATOM 717 O O . TYR A 1 91 ? 12.648 0.02 -16.328 1 96.06 91 TYR A O 1
ATOM 725 N N . GLY A 1 92 ? 10.617 -0.714 -16.328 1 95.94 92 GLY A N 1
ATOM 726 C CA . GLY A 1 92 ? 10.688 -1.09 -17.734 1 95.94 92 GLY A CA 1
ATOM 727 C C . GLY A 1 92 ? 11.359 -2.432 -17.953 1 95.94 92 GLY A C 1
ATOM 728 O O . GLY A 1 92 ? 11.641 -2.811 -19.094 1 95.94 92 GLY A O 1
ATOM 729 N N . HIS A 1 93 ? 11.562 -3.141 -16.891 1 97.88 93 HIS A N 1
ATOM 730 C CA . HIS A 1 93 ? 12.227 -4.43 -17 1 97.88 93 HIS A CA 1
ATOM 731 C C . HIS A 1 93 ? 11.391 -5.414 -17.812 1 97.88 93 HIS A C 1
ATOM 733 O O . HIS A 1 93 ? 10.164 -5.465 -17.656 1 97.88 93 HIS A O 1
ATOM 739 N N . ARG A 1 94 ? 12.125 -6.25 -18.656 1 97.25 94 ARG A N 1
ATOM 740 C CA . ARG A 1 94 ? 11.586 -7.461 -19.281 1 97.25 94 ARG A CA 1
ATOM 741 C C . ARG A 1 94 ? 11.75 -8.664 -18.344 1 97.25 94 ARG A C 1
ATOM 743 O O . ARG A 1 94 ? 12.516 -8.602 -17.375 1 97.25 94 ARG A O 1
ATOM 750 N N . PRO A 1 95 ? 10.992 -9.68 -18.672 1 96.75 95 PRO A N 1
ATOM 751 C CA . PRO A 1 95 ? 11.086 -10.859 -17.812 1 96.75 95 PRO A CA 1
ATOM 752 C C . PRO A 1 95 ? 12.531 -11.328 -17.609 1 96.75 95 PRO A C 1
ATOM 754 O O . PRO A 1 95 ? 12.898 -11.727 -16.5 1 96.75 95 PRO A O 1
ATOM 757 N N . GLU A 1 96 ? 13.352 -11.172 -18.578 1 97.5 96 GLU A N 1
ATOM 758 C CA . GLU A 1 96 ? 14.734 -11.625 -18.484 1 97.5 96 GLU A CA 1
ATOM 759 C C . GLU A 1 96 ? 15.531 -10.742 -17.516 1 97.5 96 GLU A C 1
ATOM 761 O O . GLU A 1 96 ? 16.438 -11.227 -16.844 1 97.5 96 GLU A O 1
ATOM 766 N N . ASP A 1 97 ? 15.211 -9.445 -17.469 1 98.31 97 ASP A N 1
ATOM 767 C CA . ASP A 1 97 ? 15.859 -8.531 -16.547 1 98.31 97 ASP A CA 1
ATOM 768 C C . ASP A 1 97 ? 15.453 -8.82 -15.102 1 98.31 97 ASP A C 1
ATOM 770 O O . ASP A 1 97 ? 16.281 -8.766 -14.188 1 98.31 97 ASP A O 1
ATOM 774 N N . VAL A 1 98 ? 14.18 -9.148 -14.922 1 98.38 98 VAL A N 1
ATOM 775 C CA . VAL A 1 98 ? 13.656 -9.484 -13.609 1 98.38 98 VAL A CA 1
ATOM 776 C C . VAL A 1 98 ? 14.422 -10.664 -13.023 1 98.38 98 VAL A C 1
ATOM 778 O O . VAL A 1 98 ? 14.781 -10.664 -11.844 1 98.38 98 VAL A O 1
ATOM 781 N N . ALA A 1 99 ? 14.758 -11.617 -13.867 1 97.44 99 ALA A N 1
ATOM 782 C CA . ALA A 1 99 ? 15.422 -12.852 -13.445 1 97.44 99 ALA A CA 1
ATOM 783 C C . ALA A 1 99 ? 16.844 -12.57 -12.977 1 97.44 99 ALA A C 1
ATOM 785 O O . ALA A 1 99 ? 17.438 -13.367 -12.234 1 97.44 99 ALA A O 1
ATOM 786 N N . LYS A 1 100 ? 17.375 -11.469 -13.359 1 98.31 100 LYS A N 1
ATOM 787 C CA . LYS A 1 100 ? 18.766 -11.141 -13.023 1 98.31 100 LYS A CA 1
ATOM 788 C C . LYS A 1 100 ? 18.859 -10.578 -11.609 1 98.31 100 LYS A C 1
ATOM 790 O O . LYS A 1 100 ? 19.969 -10.484 -11.055 1 98.31 100 LYS A O 1
ATOM 795 N N . VAL A 1 101 ? 17.75 -10.219 -11.023 1 98.69 101 VAL A N 1
ATOM 796 C CA . VAL A 1 101 ? 17.781 -9.664 -9.672 1 98.69 101 VAL A CA 1
ATOM 797 C C . VAL A 1 101 ? 17.781 -10.797 -8.648 1 98.69 101 VAL A C 1
ATOM 799 O O . VAL A 1 101 ? 16.703 -11.227 -8.203 1 98.69 101 VAL A O 1
ATOM 802 N N . ARG A 1 102 ? 18.953 -11.156 -8.305 1 98.25 102 ARG A N 1
ATOM 803 C CA . ARG A 1 102 ? 19.219 -12.156 -7.277 1 98.25 102 ARG A CA 1
ATOM 804 C C . ARG A 1 102 ? 20.062 -11.586 -6.152 1 98.25 102 ARG A C 1
ATOM 806 O O . ARG A 1 102 ? 21.094 -10.961 -6.402 1 98.25 102 ARG A O 1
ATOM 813 N N . ALA A 1 103 ? 19.609 -11.711 -4.984 1 98.12 103 ALA A N 1
ATOM 814 C CA . ALA A 1 103 ? 20.328 -11.219 -3.809 1 98.12 103 ALA A CA 1
ATOM 815 C C . ALA A 1 103 ? 19.828 -11.914 -2.541 1 98.12 103 ALA A C 1
ATOM 817 O O . ALA A 1 103 ? 18.641 -12.195 -2.404 1 98.12 103 ALA A O 1
ATOM 818 N N . PRO A 1 104 ? 20.766 -12.172 -1.601 1 98.06 104 PRO A N 1
ATOM 819 C CA . PRO A 1 104 ? 20.328 -12.758 -0.336 1 98.06 104 PRO A CA 1
ATOM 820 C C . PRO A 1 104 ? 19.438 -11.812 0.467 1 98.06 104 PRO A C 1
ATOM 822 O O . PRO A 1 104 ? 19.516 -10.594 0.318 1 98.06 104 PRO A O 1
ATOM 825 N N . ALA A 1 105 ? 18.672 -12.406 1.35 1 98.5 105 ALA A N 1
ATOM 826 C CA . ALA A 1 105 ? 17.672 -11.688 2.127 1 98.5 105 ALA A CA 1
ATOM 827 C C . ALA A 1 105 ? 18.312 -10.555 2.936 1 98.5 105 ALA A C 1
ATOM 829 O O . ALA A 1 105 ? 17.734 -9.477 3.07 1 98.5 105 ALA A O 1
ATOM 830 N N . ASP A 1 106 ? 19.469 -10.797 3.473 1 98.31 106 ASP A N 1
ATOM 831 C CA . ASP A 1 106 ? 20.109 -9.797 4.324 1 98.31 106 ASP A CA 1
ATOM 832 C C . ASP A 1 106 ? 20.547 -8.578 3.514 1 98.31 106 ASP A C 1
ATOM 834 O O . ASP A 1 106 ? 20.531 -7.457 4.016 1 98.31 106 ASP A O 1
ATOM 838 N N . LEU A 1 107 ? 20.953 -8.836 2.314 1 98.69 107 LEU A N 1
ATOM 839 C CA . LEU A 1 107 ? 21.328 -7.73 1.441 1 98.69 107 LEU A CA 1
ATOM 840 C C . LEU A 1 107 ? 20.109 -6.902 1.058 1 98.69 107 LEU A C 1
ATOM 842 O O . LEU A 1 107 ? 20.156 -5.672 1.07 1 98.69 107 LEU A O 1
ATOM 846 N N . LEU A 1 108 ? 19.016 -7.594 0.665 1 98.88 108 LEU A N 1
ATOM 847 C CA . LEU A 1 108 ? 17.766 -6.926 0.332 1 98.88 108 LEU A CA 1
ATOM 848 C C . LEU A 1 108 ? 17.266 -6.094 1.508 1 98.88 108 LEU A C 1
ATOM 850 O O . LEU A 1 108 ? 16.969 -4.906 1.351 1 98.88 108 LEU A O 1
ATOM 854 N N . SER A 1 109 ? 17.25 -6.664 2.668 1 98.88 109 SER A N 1
ATOM 855 C CA . SER A 1 109 ? 16.797 -5.992 3.875 1 98.88 109 SER A CA 1
ATOM 856 C C . SER A 1 109 ? 17.734 -4.859 4.273 1 98.88 109 SER A C 1
ATOM 858 O O . SER A 1 109 ? 17.281 -3.775 4.652 1 98.88 109 SER A O 1
ATOM 860 N N . GLY A 1 110 ? 19 -5.117 4.23 1 98.88 110 GLY A N 1
ATOM 861 C CA . GLY A 1 110 ? 19.969 -4.109 4.609 1 98.88 110 GLY A CA 1
ATOM 862 C C . GLY A 1 110 ? 19.875 -2.846 3.777 1 98.88 110 GLY A C 1
ATOM 863 O O . GLY A 1 110 ? 19.875 -1.737 4.32 1 98.88 110 GLY A O 1
ATOM 864 N N . TYR A 1 111 ? 19.812 -3.043 2.426 1 98.94 111 TYR A N 1
ATOM 865 C CA . TYR A 1 111 ? 19.688 -1.894 1.537 1 98.94 111 TYR A CA 1
ATOM 866 C C . TYR A 1 111 ? 18.406 -1.121 1.832 1 98.94 111 TYR A C 1
ATOM 868 O O . TYR A 1 111 ? 18.422 0.109 1.921 1 98.94 111 TYR A O 1
ATOM 876 N N . TYR A 1 112 ? 17.266 -1.819 2.033 1 98.94 112 TYR A N 1
ATOM 877 C CA . TYR A 1 112 ? 15.992 -1.176 2.324 1 98.94 112 TYR A CA 1
ATOM 878 C C . TYR A 1 112 ? 16.078 -0.367 3.615 1 98.94 112 TYR A C 1
ATOM 880 O O . TYR A 1 112 ? 15.547 0.748 3.689 1 98.94 112 TYR A O 1
ATOM 888 N N . HIS A 1 113 ? 16.75 -0.893 4.641 1 98.94 113 HIS A N 1
ATOM 889 C CA . HIS A 1 113 ? 16.906 -0.194 5.91 1 98.94 113 HIS A CA 1
ATOM 890 C C . HIS A 1 113 ? 17.734 1.07 5.746 1 98.94 113 HIS A C 1
ATOM 892 O O . HIS A 1 113 ? 17.469 2.086 6.391 1 98.94 113 HIS A O 1
ATOM 898 N N . ALA A 1 114 ? 18.734 0.982 4.906 1 98.94 114 ALA A N 1
ATOM 899 C CA . ALA A 1 114 ? 19.547 2.166 4.641 1 98.94 114 ALA A CA 1
ATOM 900 C C . ALA A 1 114 ? 18.719 3.256 3.963 1 98.94 114 ALA A C 1
ATOM 902 O O . ALA A 1 114 ? 18.844 4.438 4.305 1 98.94 114 ALA A O 1
ATOM 903 N N . VAL A 1 115 ? 17.922 2.865 2.994 1 98.94 115 VAL A N 1
ATOM 904 C CA . VAL A 1 115 ? 17.047 3.799 2.305 1 98.94 115 VAL A CA 1
ATOM 905 C C . VAL A 1 115 ? 16.047 4.387 3.297 1 98.94 115 VAL A C 1
ATOM 907 O O . VAL A 1 115 ? 15.742 5.582 3.254 1 98.94 115 VAL A O 1
ATOM 910 N N . HIS A 1 116 ? 15.508 3.549 4.172 1 98.94 116 HIS A N 1
ATOM 911 C CA . HIS A 1 116 ? 14.562 3.986 5.195 1 98.94 116 HIS A CA 1
ATOM 912 C C . HIS A 1 116 ? 15.188 5.039 6.102 1 98.94 116 HIS A C 1
ATOM 914 O O . HIS A 1 116 ? 14.539 6.023 6.465 1 98.94 116 HIS A O 1
ATOM 920 N N . LYS A 1 117 ? 16.406 4.805 6.477 1 98.81 117 LYS A N 1
ATOM 921 C CA . LYS A 1 117 ? 17.094 5.773 7.32 1 98.81 117 LYS A CA 1
ATOM 922 C C . LYS A 1 117 ? 17.172 7.137 6.637 1 98.81 117 LYS A C 1
ATOM 924 O O . LYS A 1 117 ? 16.891 8.164 7.25 1 98.81 117 LYS A O 1
ATOM 929 N N . LEU A 1 118 ? 17.625 7.145 5.375 1 98.81 118 LEU A N 1
ATOM 930 C CA . LEU A 1 118 ? 17.641 8.383 4.602 1 98.81 118 LEU A CA 1
ATOM 931 C C . LEU A 1 118 ? 16.266 9.039 4.582 1 98.81 118 LEU A C 1
ATOM 933 O O . LEU A 1 118 ? 16.156 10.258 4.738 1 98.81 118 LEU A O 1
ATOM 937 N N . THR A 1 119 ? 15.234 8.266 4.383 1 98.88 119 THR A N 1
ATOM 938 C CA . THR A 1 119 ? 13.859 8.75 4.27 1 98.88 119 THR A CA 1
ATOM 939 C C . THR A 1 119 ? 13.422 9.43 5.566 1 98.88 119 THR A C 1
ATOM 941 O O . THR A 1 119 ? 12.859 10.523 5.543 1 98.88 119 THR A O 1
ATOM 944 N N . LEU A 1 120 ? 13.719 8.766 6.691 1 98.69 120 LEU A N 1
ATOM 945 C CA . LEU A 1 120 ? 13.312 9.32 7.98 1 98.69 120 LEU A CA 1
ATOM 946 C C . LEU A 1 120 ? 14.07 10.609 8.281 1 98.69 120 LEU A C 1
ATOM 948 O O . LEU A 1 120 ? 13.516 11.531 8.875 1 98.69 120 LEU A O 1
ATOM 952 N N . GLU A 1 121 ? 15.305 10.656 7.898 1 98.44 121 GLU A N 1
ATOM 953 C CA . GLU A 1 121 ? 16.078 11.883 8.062 1 98.44 121 GLU A CA 1
ATOM 954 C C . GLU A 1 121 ? 15.461 13.039 7.277 1 98.44 121 GLU A C 1
ATOM 956 O O . GLU A 1 121 ? 15.359 14.156 7.785 1 98.44 121 GLU A O 1
ATOM 961 N N . TYR A 1 122 ? 15.078 12.805 6.086 1 98.56 122 TYR A N 1
ATOM 962 C CA . TYR A 1 122 ? 14.453 13.828 5.25 1 98.56 122 TYR A CA 1
ATOM 963 C C . TYR A 1 122 ? 13.125 14.281 5.844 1 98.56 122 TYR A C 1
ATOM 965 O O . TYR A 1 122 ? 12.828 15.477 5.867 1 98.56 122 TYR A O 1
ATOM 973 N N . ILE A 1 123 ? 12.312 13.312 6.383 1 98.31 123 ILE A N 1
ATOM 974 C CA . ILE A 1 123 ? 10.977 13.586 6.895 1 98.31 123 ILE A CA 1
ATOM 975 C C . ILE A 1 123 ? 11.07 14.375 8.195 1 98.31 123 ILE A C 1
ATOM 977 O O . ILE A 1 123 ? 10.203 15.195 8.492 1 98.31 123 ILE A O 1
ATOM 981 N N . ALA A 1 124 ? 12.156 14.156 8.938 1 96.56 124 ALA A N 1
ATOM 982 C CA . ALA A 1 124 ? 12.328 14.789 10.242 1 96.56 124 ALA A CA 1
ATOM 983 C C . ALA A 1 124 ? 12.312 16.312 10.109 1 96.56 124 ALA A C 1
ATOM 985 O O . ALA A 1 124 ? 11.867 17.016 11.023 1 96.56 124 ALA A O 1
ATOM 986 N N . GLY A 1 125 ? 12.719 16.859 8.977 1 93.62 125 GLY A N 1
ATOM 987 C CA . GLY A 1 125 ? 12.75 18.297 8.75 1 93.62 125 GLY A CA 1
ATOM 988 C C . GLY A 1 125 ? 11.617 18.781 7.879 1 93.62 125 GLY A C 1
ATOM 989 O O . GLY A 1 125 ? 11.641 19.922 7.402 1 93.62 125 GLY A O 1
ATOM 990 N N . MET A 1 126 ? 10.594 18.031 7.75 1 95.19 126 MET A N 1
ATOM 991 C CA . MET A 1 126 ? 9.531 18.312 6.785 1 95.19 126 MET A CA 1
ATOM 992 C C . MET A 1 126 ? 8.641 19.453 7.266 1 95.19 126 MET A C 1
ATOM 994 O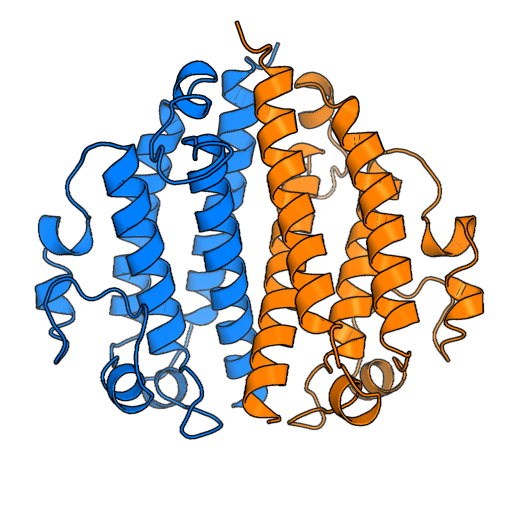 O . MET A 1 126 ? 8.242 19.484 8.43 1 95.19 126 MET A O 1
ATOM 998 N N . THR A 1 127 ? 8.367 20.375 6.461 1 94.75 127 THR A N 1
ATOM 999 C CA . THR A 1 127 ? 7.445 21.469 6.715 1 94.75 127 THR A CA 1
ATOM 1000 C C . THR A 1 127 ? 6.34 21.516 5.668 1 94.75 127 THR A C 1
ATOM 1002 O O . THR A 1 127 ? 6.457 20.891 4.609 1 94.75 127 THR A O 1
ATOM 1005 N N . ALA A 1 128 ? 5.297 22.203 6.043 1 92.81 128 ALA A N 1
ATOM 1006 C CA . ALA A 1 128 ? 4.215 22.391 5.078 1 92.81 128 ALA A CA 1
ATOM 1007 C C . ALA A 1 128 ? 4.727 23.047 3.797 1 92.81 128 ALA A C 1
ATOM 1009 O O . ALA A 1 128 ? 4.273 22.703 2.699 1 92.81 128 ALA A O 1
ATOM 1010 N N . ASP A 1 129 ? 5.629 24 3.971 1 94.62 129 ASP A N 1
ATOM 1011 C CA . ASP A 1 129 ? 6.215 24.656 2.809 1 94.62 129 ASP A CA 1
ATOM 1012 C C . ASP A 1 129 ? 6.996 23.672 1.948 1 94.62 129 ASP A C 1
ATOM 1014 O O . ASP A 1 129 ? 6.906 23.703 0.719 1 94.62 129 ASP A O 1
ATOM 1018 N N . GLU A 1 130 ? 7.766 22.859 2.58 1 96.44 130 GLU A N 1
ATOM 1019 C CA . GLU A 1 130 ? 8.523 21.859 1.845 1 96.44 130 GLU A CA 1
ATOM 1020 C C . GLU A 1 130 ? 7.59 20.891 1.118 1 96.44 130 GLU A C 1
ATOM 1022 O O . GLU A 1 130 ? 7.848 20.516 -0.028 1 96.44 130 GLU A O 1
ATOM 1027 N N . LEU A 1 131 ? 6.523 20.484 1.714 1 97.38 131 LEU A N 1
ATOM 1028 C CA . LEU A 1 131 ? 5.559 19.578 1.108 1 97.38 131 LEU A CA 1
ATOM 1029 C C . LEU A 1 131 ? 4.945 20.188 -0.146 1 97.38 131 LEU A C 1
ATOM 1031 O O . LEU A 1 131 ? 4.605 19.469 -1.09 1 97.38 131 LEU A O 1
ATOM 1035 N N . SER A 1 132 ? 4.875 21.453 -0.205 1 96.5 132 SER A N 1
ATOM 1036 C CA . SER A 1 132 ? 4.215 22.141 -1.315 1 96.5 132 SER A CA 1
ATOM 1037 C C . SER A 1 132 ? 5.195 22.438 -2.445 1 96.5 132 SER A C 1
ATOM 1039 O O . SER A 1 132 ? 4.793 22.844 -3.531 1 96.5 132 SER A O 1
ATOM 1041 N N . ARG A 1 133 ? 6.469 22.219 -2.193 1 97.81 133 ARG A N 1
ATOM 1042 C CA . ARG A 1 133 ? 7.469 22.5 -3.215 1 97.81 133 ARG A CA 1
ATOM 1043 C C . ARG A 1 133 ? 7.246 21.641 -4.457 1 97.81 133 ARG A C 1
ATOM 1045 O O . ARG A 1 133 ? 7.07 20.422 -4.352 1 97.81 133 ARG A O 1
ATOM 1052 N N . VAL A 1 134 ? 7.246 22.266 -5.652 1 98.19 134 VAL A N 1
ATOM 1053 C CA . VAL A 1 134 ? 7.082 21.562 -6.926 1 98.19 134 VAL A CA 1
ATOM 1054 C C . VAL A 1 134 ? 8.398 20.891 -7.32 1 98.19 134 VAL A C 1
ATOM 1056 O O . VAL A 1 134 ? 9.453 21.531 -7.297 1 98.19 134 VAL A O 1
ATOM 1059 N N . VAL A 1 135 ? 8.352 19.641 -7.707 1 98 135 VAL A N 1
ATOM 1060 C CA . VAL A 1 135 ? 9.578 18.906 -8.023 1 98 135 VAL A CA 1
ATOM 1061 C C . VAL A 1 135 ? 9.539 18.438 -9.469 1 98 135 VAL A C 1
ATOM 1063 O O . VAL A 1 135 ? 10.555 18 -10.016 1 98 135 VAL A O 1
ATOM 1066 N N . ASP A 1 136 ? 8.5 18.438 -10.156 1 96.81 136 ASP A N 1
ATOM 1067 C CA . ASP A 1 136 ? 8.344 18.047 -11.555 1 96.81 136 ASP A CA 1
ATOM 1068 C C . ASP A 1 136 ? 7.223 18.828 -12.227 1 96.81 136 ASP A C 1
ATOM 1070 O O . ASP A 1 136 ? 6.047 18.641 -11.906 1 96.81 136 ASP A O 1
ATOM 1074 N N . THR A 1 137 ? 7.445 19.641 -13.227 1 96.25 137 THR A N 1
ATOM 1075 C CA . THR A 1 137 ? 6.469 20.516 -13.875 1 96.25 137 THR A CA 1
ATOM 1076 C C . THR A 1 137 ? 5.914 19.859 -15.141 1 96.25 137 THR A C 1
ATOM 1078 O O . THR A 1 137 ? 5.066 20.438 -15.82 1 96.25 137 THR A O 1
ATOM 1081 N N . SER A 1 138 ? 6.359 18.688 -15.453 1 95.31 138 SER A N 1
ATOM 1082 C CA . SER A 1 138 ? 5.965 18.031 -16.703 1 95.31 138 SER A CA 1
ATOM 1083 C C . SER A 1 138 ? 4.543 17.484 -16.609 1 95.31 138 SER A C 1
ATOM 1085 O O . SER A 1 138 ? 3.994 17 -17.594 1 95.31 138 SER A O 1
ATOM 1087 N N . TRP A 1 139 ? 3.971 17.578 -15.469 1 92.94 139 TRP A N 1
ATOM 1088 C CA . TRP A 1 139 ? 2.629 17.047 -15.227 1 92.94 139 TRP A CA 1
ATOM 1089 C C . TRP A 1 139 ? 1.655 18.188 -14.906 1 92.94 139 TRP A C 1
ATOM 1091 O O . TRP A 1 139 ? 2.07 19.297 -14.562 1 92.94 139 TRP A O 1
ATOM 1101 N N . ASN A 1 140 ? 0.406 17.891 -15.219 1 92.81 140 ASN A N 1
ATOM 1102 C CA . ASN A 1 140 ? -0.656 18.812 -14.836 1 92.81 140 ASN A CA 1
ATOM 1103 C C . ASN A 1 140 ? -1.676 18.141 -13.922 1 92.81 140 ASN A C 1
ATOM 1105 O O . ASN A 1 140 ? -2.424 17.266 -14.352 1 92.81 140 ASN A O 1
ATOM 1109 N N . PRO A 1 141 ? -1.823 18.578 -12.719 1 95.75 141 PRO A N 1
ATOM 1110 C CA . PRO A 1 141 ? -0.999 19.578 -12.039 1 95.75 141 PRO A CA 1
ATOM 1111 C C . PRO A 1 141 ? 0.437 19.109 -11.82 1 95.75 141 PRO A C 1
ATOM 1113 O O . PRO A 1 141 ? 0.728 17.922 -11.945 1 95.75 141 PRO A O 1
ATOM 1116 N N . PRO A 1 142 ? 1.309 20.094 -11.547 1 97.81 142 PRO A N 1
ATOM 1117 C CA . PRO A 1 142 ? 2.695 19.719 -11.258 1 97.81 142 PRO A CA 1
ATOM 1118 C C . PRO A 1 142 ? 2.822 18.797 -10.047 1 97.81 142 PRO A C 1
ATOM 1120 O O . PRO A 1 142 ? 1.951 18.797 -9.172 1 97.81 142 PRO A O 1
ATOM 1123 N N . VAL A 1 143 ? 3.941 18.078 -9.961 1 98.31 143 VAL A N 1
ATOM 1124 C CA . VAL A 1 143 ? 4.18 17.156 -8.859 1 98.31 143 VAL A CA 1
ATOM 1125 C C . VAL A 1 143 ? 4.871 17.891 -7.715 1 98.31 143 VAL A C 1
ATOM 1127 O O . VAL A 1 143 ? 5.906 18.531 -7.91 1 98.31 143 VAL A O 1
ATOM 1130 N N . THR A 1 144 ? 4.254 17.875 -6.59 1 98.5 144 THR A N 1
ATOM 1131 C CA . THR A 1 144 ? 4.844 18.453 -5.383 1 98.5 144 THR A CA 1
ATOM 1132 C C . THR A 1 144 ? 5.605 17.375 -4.602 1 98.5 144 THR A C 1
ATOM 1134 O O . THR A 1 144 ? 5.504 16.188 -4.898 1 98.5 144 THR A O 1
ATOM 1137 N N . VAL A 1 145 ? 6.352 17.797 -3.604 1 98.5 145 VAL A N 1
ATOM 1138 C CA . VAL A 1 145 ? 7 16.859 -2.691 1 98.5 145 VAL A CA 1
ATOM 1139 C C . VAL A 1 145 ? 5.945 15.984 -2.016 1 98.5 145 VAL A C 1
ATOM 1141 O O . VAL A 1 145 ? 6.133 14.773 -1.874 1 98.5 145 VAL A O 1
ATOM 1144 N N . SER A 1 146 ? 4.84 16.594 -1.641 1 98.25 146 SER A N 1
ATOM 1145 C CA . SER A 1 146 ? 3.74 15.852 -1.036 1 98.25 146 SER A CA 1
ATOM 1146 C C . SER A 1 146 ? 3.273 14.719 -1.944 1 98.25 146 SER A C 1
ATOM 1148 O O . SER A 1 146 ? 3.23 13.562 -1.528 1 98.25 146 SER A O 1
ATOM 1150 N N . ALA A 1 147 ? 2.996 15.023 -3.115 1 98.56 147 ALA A N 1
ATOM 1151 C CA . ALA A 1 147 ? 2.506 14.031 -4.07 1 98.56 147 ALA A CA 1
ATOM 1152 C C . ALA A 1 147 ? 3.551 12.953 -4.324 1 98.56 147 ALA A C 1
ATOM 1154 O O . ALA A 1 147 ? 3.213 11.773 -4.453 1 98.56 147 ALA A O 1
ATOM 1155 N N . ARG A 1 148 ? 4.797 13.359 -4.41 1 98.81 148 ARG A N 1
ATOM 1156 C CA . ARG A 1 148 ? 5.883 12.422 -4.656 1 98.81 148 ARG A CA 1
ATOM 1157 C C . ARG A 1 148 ? 6.027 11.438 -3.504 1 98.81 148 ARG A C 1
ATOM 1159 O O . ARG A 1 148 ? 6.156 10.227 -3.723 1 98.81 148 ARG A O 1
ATOM 1166 N N . LEU A 1 149 ? 5.953 11.953 -2.291 1 98.81 149 LEU A N 1
ATOM 1167 C CA . LEU A 1 149 ? 6.113 11.078 -1.131 1 98.81 149 LEU A CA 1
ATOM 1168 C C . LEU A 1 149 ? 4.938 10.109 -1.017 1 98.81 149 LEU A C 1
ATOM 1170 O O . LEU A 1 149 ? 5.133 8.93 -0.738 1 98.81 149 LEU A O 1
ATOM 1174 N N . VAL A 1 150 ? 3.764 10.555 -1.276 1 98.88 150 VAL A N 1
ATOM 1175 C CA . VAL A 1 150 ? 2.594 9.688 -1.236 1 98.88 150 VAL A CA 1
ATOM 1176 C C . VAL A 1 150 ? 2.699 8.625 -2.33 1 98.88 150 VAL A C 1
ATOM 1178 O O . VAL A 1 150 ? 2.363 7.461 -2.109 1 98.88 150 VAL A O 1
ATOM 1181 N N . SER A 1 151 ? 3.189 9.016 -3.484 1 98.75 151 SER A N 1
ATOM 1182 C CA . SER A 1 151 ? 3.357 8.078 -4.594 1 98.75 151 SER A CA 1
ATOM 1183 C C . SER A 1 151 ? 4.352 6.977 -4.238 1 98.75 151 SER A C 1
ATOM 1185 O O . SER A 1 151 ? 4.148 5.812 -4.59 1 98.75 151 SER A O 1
ATOM 1187 N N . ILE A 1 152 ? 5.41 7.367 -3.574 1 98.88 152 ILE A N 1
ATOM 1188 C CA . ILE A 1 152 ? 6.422 6.402 -3.166 1 98.88 152 ILE A CA 1
ATOM 1189 C C . ILE A 1 152 ? 5.812 5.402 -2.182 1 98.88 152 ILE A C 1
ATOM 1191 O O . ILE A 1 152 ? 5.965 4.191 -2.344 1 98.88 152 ILE A O 1
ATOM 1195 N N . VAL A 1 153 ? 5.098 5.914 -1.162 1 98.94 153 VAL A N 1
ATOM 1196 C CA . VAL A 1 153 ? 4.48 5.059 -0.15 1 98.94 153 VAL A CA 1
ATOM 1197 C C . VAL A 1 153 ? 3.518 4.082 -0.816 1 98.94 153 VAL A C 1
ATOM 1199 O O . VAL A 1 153 ? 3.559 2.879 -0.544 1 98.94 153 VAL A O 1
ATOM 1202 N N . ASP A 1 154 ? 2.707 4.605 -1.669 1 98.88 154 ASP A N 1
ATOM 1203 C CA . ASP A 1 154 ? 1.704 3.795 -2.354 1 98.88 154 ASP A CA 1
ATOM 1204 C C . ASP A 1 154 ? 2.361 2.701 -3.193 1 98.88 154 ASP A C 1
ATOM 1206 O O . ASP A 1 154 ? 1.979 1.531 -3.105 1 98.88 154 ASP A O 1
ATOM 1210 N N . ASP A 1 155 ? 3.312 3.088 -4.012 1 98.75 155 ASP A N 1
ATOM 1211 C CA . ASP A 1 155 ? 4.008 2.164 -4.898 1 98.75 155 ASP A CA 1
ATOM 1212 C C . ASP A 1 155 ? 4.699 1.055 -4.109 1 98.75 155 ASP A C 1
ATOM 1214 O O . ASP A 1 155 ? 4.578 -0.125 -4.445 1 98.75 155 ASP A O 1
ATOM 1218 N N . CYS A 1 156 ? 5.383 1.437 -3.072 1 98.88 156 CYS A N 1
ATOM 1219 C CA . CYS A 1 156 ? 6.129 0.477 -2.264 1 98.88 156 CYS A CA 1
ATOM 1220 C C . CYS A 1 156 ? 5.184 -0.472 -1.535 1 98.88 156 CYS A C 1
ATOM 1222 O O . CYS A 1 156 ? 5.422 -1.68 -1.489 1 98.88 156 CYS A O 1
ATOM 1224 N N . ALA A 1 157 ? 4.102 0.081 -0.967 1 98.94 157 ALA A N 1
ATOM 1225 C CA . ALA A 1 157 ? 3.139 -0.771 -0.273 1 98.94 157 ALA A CA 1
ATOM 1226 C C . ALA A 1 157 ? 2.545 -1.811 -1.219 1 98.94 157 ALA A C 1
ATOM 1228 O O . ALA A 1 157 ? 2.361 -2.971 -0.842 1 98.94 157 ALA A O 1
ATOM 1229 N N . GLN A 1 158 ? 2.244 -1.405 -2.434 1 98.88 158 GLN A N 1
ATOM 1230 C CA . GLN A 1 158 ? 1.722 -2.34 -3.426 1 98.88 158 GLN A CA 1
ATOM 1231 C C . GLN A 1 158 ? 2.736 -3.438 -3.736 1 98.88 158 GLN A C 1
ATOM 1233 O O . GLN A 1 158 ? 2.395 -4.621 -3.738 1 98.88 158 GLN A O 1
ATOM 1238 N N . HIS A 1 159 ? 3.959 -3.086 -3.98 1 98.88 159 HIS A N 1
ATOM 1239 C CA . HIS A 1 159 ? 4.973 -4.066 -4.352 1 98.88 159 HIS A CA 1
ATOM 1240 C C . HIS A 1 159 ? 5.281 -5.008 -3.189 1 98.88 159 HIS A C 1
ATOM 1242 O O . HIS A 1 159 ? 5.508 -6.199 -3.393 1 98.88 159 HIS A O 1
ATOM 1248 N N . LEU A 1 160 ? 5.293 -4.473 -1.987 1 98.94 160 LEU A N 1
ATOM 1249 C CA . LEU A 1 160 ? 5.512 -5.328 -0.826 1 98.94 160 LEU A CA 1
ATOM 1250 C C . LEU A 1 160 ? 4.316 -6.25 -0.6 1 98.94 160 LEU A C 1
ATOM 1252 O O . LEU A 1 160 ? 4.484 -7.398 -0.181 1 98.94 160 LEU A O 1
ATOM 1256 N N . GLY A 1 161 ? 3.092 -5.746 -0.871 1 98.88 161 GLY A N 1
ATOM 1257 C CA . GLY A 1 161 ? 1.925 -6.613 -0.863 1 98.88 161 GLY A CA 1
ATOM 1258 C C . GLY A 1 161 ? 2.006 -7.734 -1.884 1 98.88 161 GLY A C 1
ATOM 1259 O O . GLY A 1 161 ? 1.626 -8.867 -1.597 1 98.88 161 GLY A O 1
ATOM 1260 N N . GLN A 1 162 ? 2.492 -7.426 -3.059 1 98.81 162 GLN A N 1
ATOM 1261 C CA . GLN A 1 162 ? 2.695 -8.438 -4.09 1 98.81 162 GLN A CA 1
ATOM 1262 C C . GLN A 1 162 ? 3.672 -9.516 -3.625 1 98.81 162 GLN A C 1
ATOM 1264 O O . GLN A 1 162 ? 3.416 -10.703 -3.795 1 98.81 162 GLN A O 1
ATOM 1269 N N . ALA A 1 163 ? 4.734 -9.039 -3.021 1 98.81 163 ALA A N 1
ATOM 1270 C CA . ALA A 1 163 ? 5.738 -9.969 -2.506 1 98.81 163 ALA A CA 1
ATOM 1271 C C . ALA A 1 163 ? 5.145 -10.883 -1.434 1 98.81 163 ALA A C 1
ATOM 1273 O O . ALA A 1 163 ? 5.422 -12.078 -1.409 1 98.81 163 ALA A O 1
ATOM 1274 N N . ALA A 1 164 ? 4.348 -10.312 -0.579 1 98.5 164 ALA A N 1
ATOM 1275 C CA . ALA A 1 164 ? 3.725 -11.094 0.486 1 98.5 164 ALA A CA 1
ATOM 1276 C C . ALA A 1 164 ? 2.766 -12.133 -0.087 1 98.5 164 ALA A C 1
ATOM 1278 O O . ALA A 1 164 ? 2.709 -13.266 0.393 1 98.5 164 ALA A O 1
ATOM 1279 N N . TYR A 1 165 ? 2.004 -11.703 -1.067 1 98.38 165 TYR A N 1
ATOM 1280 C CA . TYR A 1 165 ? 1.087 -12.625 -1.721 1 98.38 165 TYR A CA 1
ATOM 1281 C C . TYR A 1 165 ? 1.843 -13.797 -2.344 1 98.38 165 TYR A C 1
ATOM 1283 O O . TYR A 1 165 ? 1.455 -14.953 -2.174 1 98.38 165 TYR A O 1
ATOM 1291 N N . LEU A 1 166 ? 2.908 -13.492 -3.062 1 98.06 166 LEU A N 1
ATOM 1292 C CA . LEU A 1 166 ? 3.734 -14.5 -3.713 1 98.06 166 LEU A CA 1
ATOM 1293 C C . LEU A 1 166 ? 4.352 -15.445 -2.686 1 98.06 166 LEU A C 1
ATOM 1295 O O . LEU A 1 166 ? 4.387 -16.656 -2.895 1 98.06 166 LEU A O 1
ATOM 1299 N N . ARG A 1 167 ? 4.809 -14.906 -1.614 1 97.19 167 ARG A N 1
ATOM 1300 C CA . ARG A 1 167 ? 5.371 -15.727 -0.545 1 97.19 167 ARG A CA 1
ATOM 1301 C C . ARG A 1 167 ? 4.34 -16.719 -0.009 1 97.19 167 ARG A C 1
ATOM 1303 O O . ARG A 1 167 ? 4.676 -17.844 0.321 1 97.19 167 ARG A O 1
ATOM 1310 N N . GLY A 1 168 ? 3.117 -16.297 0.046 1 95 168 GLY A N 1
ATOM 1311 C CA . GLY A 1 168 ? 2.037 -17.141 0.539 1 95 168 GLY A CA 1
ATOM 1312 C C . GLY A 1 168 ? 1.692 -18.281 -0.401 1 95 168 GLY A C 1
ATOM 1313 O O . GLY A 1 168 ? 1.373 -19.391 0.044 1 95 168 GLY A O 1
ATOM 1314 N N . ILE A 1 169 ? 1.755 -18.016 -1.673 1 93.44 169 ILE A N 1
ATOM 1315 C CA . ILE A 1 169 ? 1.289 -19.047 -2.588 1 93.44 169 ILE A CA 1
ATOM 1316 C C . ILE A 1 169 ? 2.445 -19.984 -2.943 1 93.44 169 ILE A C 1
ATOM 1318 O O . ILE A 1 169 ? 2.23 -21.062 -3.498 1 93.44 169 ILE A O 1
ATOM 1322 N N . ALA A 1 170 ? 3.666 -19.578 -2.707 1 89.75 170 ALA A N 1
ATOM 1323 C CA . ALA A 1 170 ? 4.836 -20.406 -2.988 1 89.75 170 ALA A CA 1
ATOM 1324 C C . ALA A 1 170 ? 5.074 -21.422 -1.868 1 89.75 170 ALA A C 1
ATOM 1326 O O . ALA A 1 170 ? 5.848 -22.375 -2.031 1 89.75 170 ALA A O 1
ATOM 1327 N N . ARG A 1 171 ? 4.348 -21.312 -0.738 1 76.88 171 ARG A N 1
ATOM 1328 C CA . ARG A 1 171 ? 4.48 -22.266 0.353 1 76.88 171 ARG A CA 1
ATOM 1329 C C . ARG A 1 171 ? 3.637 -23.516 0.092 1 76.88 171 ARG A C 1
ATOM 1331 O O . ARG A 1 171 ? 2.588 -23.438 -0.548 1 76.88 171 ARG A O 1
ATOM 1338 N N . MET B 1 1 ? -0.047 30.875 3.943 1 37.44 1 MET B N 1
ATOM 1339 C CA . MET B 1 1 ? 0.611 29.812 4.688 1 37.44 1 MET B CA 1
ATOM 1340 C C . MET B 1 1 ? -0.241 28.547 4.688 1 37.44 1 MET B C 1
ATOM 1342 O O . MET B 1 1 ? -1.43 28.594 5.012 1 37.44 1 MET B O 1
ATOM 1346 N N . ALA B 1 2 ? 0.023 27.594 3.816 1 51.19 2 ALA B N 1
ATOM 1347 C CA . ALA B 1 2 ? -0.92 26.469 3.789 1 51.19 2 ALA B CA 1
ATOM 1348 C C . ALA B 1 2 ? -1.254 26 5.199 1 51.19 2 ALA B C 1
ATOM 1350 O O . ALA B 1 2 ? -0.358 25.812 6.027 1 51.19 2 ALA B O 1
ATOM 1351 N N . SER B 1 3 ? -2.414 26.219 5.672 1 63 3 SER B N 1
ATOM 1352 C CA . SER B 1 3 ? -2.74 25.781 7.023 1 63 3 SER B CA 1
ATOM 1353 C C . SER B 1 3 ? -2.34 24.328 7.246 1 63 3 SER B C 1
ATOM 1355 O O . SER B 1 3 ? -2.307 23.531 6.301 1 63 3 SER B O 1
ATOM 1357 N N . THR B 1 4 ? -1.605 24.156 8.266 1 62.09 4 THR B N 1
ATOM 1358 C CA . THR B 1 4 ? -1.065 22.875 8.719 1 62.09 4 THR B CA 1
ATOM 1359 C C . THR B 1 4 ? -2.104 21.766 8.57 1 62.09 4 THR B C 1
ATOM 1361 O O . THR B 1 4 ? -1.777 20.672 8.133 1 62.09 4 THR B O 1
ATOM 1364 N N . ASP B 1 5 ? -3.25 22.219 8.688 1 88.44 5 ASP B N 1
ATOM 1365 C CA . ASP B 1 5 ? -4.305 21.234 8.477 1 88.44 5 ASP B CA 1
ATOM 1366 C C . ASP B 1 5 ? -4.445 20.875 7.004 1 88.44 5 ASP B C 1
ATOM 1368 O O . ASP B 1 5 ? -4.676 19.719 6.656 1 88.44 5 ASP B O 1
ATOM 1372 N N . ALA B 1 6 ? -4.086 21.828 6.234 1 91.25 6 ALA B N 1
ATOM 1373 C CA . ALA B 1 6 ? -4.215 21.625 4.793 1 91.25 6 ALA B CA 1
ATOM 1374 C C . ALA B 1 6 ? -3.195 20.609 4.285 1 91.25 6 ALA B C 1
ATOM 1376 O O . ALA B 1 6 ? -3.502 19.797 3.41 1 91.25 6 ALA B O 1
ATOM 1377 N N . ALA B 1 7 ? -1.996 20.672 4.816 1 93.44 7 ALA B N 1
ATOM 1378 C CA . ALA B 1 7 ? -0.947 19.75 4.395 1 93.44 7 ALA B CA 1
ATOM 1379 C C . ALA B 1 7 ? -1.304 18.297 4.758 1 93.44 7 ALA B C 1
ATOM 1381 O O . ALA B 1 7 ? -1.143 17.391 3.943 1 93.44 7 ALA B O 1
ATOM 1382 N N . ALA B 1 8 ? -1.751 18.109 5.938 1 95.06 8 ALA B N 1
ATOM 1383 C CA . ALA B 1 8 ? -2.162 16.781 6.379 1 95.06 8 ALA B CA 1
ATOM 1384 C C . ALA B 1 8 ? -3.352 16.281 5.566 1 95.06 8 ALA B C 1
ATOM 1386 O O . ALA B 1 8 ? -3.396 15.109 5.176 1 95.06 8 ALA B O 1
ATOM 1387 N N . GLN B 1 9 ? -4.289 17.156 5.336 1 96.69 9 GLN B N 1
ATOM 1388 C CA . GLN B 1 9 ? -5.453 16.781 4.531 1 96.69 9 GLN B CA 1
ATOM 1389 C C . GLN B 1 9 ? -5.039 16.375 3.121 1 96.69 9 GLN B C 1
ATOM 1391 O O . GLN B 1 9 ? -5.555 15.398 2.578 1 96.69 9 GLN B O 1
ATOM 1396 N N . GLU B 1 10 ? -4.164 17.109 2.584 1 96.12 10 GLU B N 1
ATOM 1397 C CA . GLU B 1 10 ? -3.703 16.812 1.23 1 96.12 10 GLU B CA 1
ATOM 1398 C C . GLU B 1 10 ? -3.012 15.461 1.167 1 96.12 10 GLU B C 1
ATOM 1400 O O . GLU B 1 10 ? -3.262 14.672 0.252 1 96.12 10 GLU B O 1
ATOM 1405 N N . LEU B 1 11 ? -2.129 15.18 2.141 1 98 11 LEU B N 1
ATOM 1406 C CA . LEU B 1 11 ? -1.451 13.891 2.199 1 98 11 LEU B CA 1
ATOM 1407 C C . LEU B 1 11 ? -2.461 12.75 2.242 1 98 11 LEU B C 1
ATOM 1409 O O . LEU B 1 11 ? -2.355 11.789 1.472 1 98 11 LEU B O 1
ATOM 1413 N N . LEU B 1 12 ? -3.434 12.906 3.092 1 98.56 12 LEU B N 1
ATOM 1414 C CA . LEU B 1 12 ? -4.406 11.836 3.297 1 98.56 12 LEU B CA 1
ATOM 1415 C C . LEU B 1 12 ? -5.328 11.703 2.088 1 98.56 12 LEU B C 1
ATOM 1417 O O . LEU B 1 12 ? -5.59 10.586 1.624 1 98.56 12 LEU B O 1
ATOM 1421 N N . ARG B 1 13 ? -5.82 12.812 1.622 1 98.5 13 ARG B N 1
ATOM 1422 C CA . ARG B 1 13 ? -6.684 12.781 0.448 1 98.5 13 ARG B CA 1
ATOM 1423 C C . ARG B 1 13 ? -5.984 12.117 -0.732 1 98.5 13 ARG B C 1
ATOM 1425 O O . ARG B 1 13 ? -6.574 11.273 -1.414 1 98.5 13 ARG B O 1
ATOM 1432 N N . ASP B 1 14 ? -4.777 12.508 -0.964 1 98.56 14 ASP B N 1
ATOM 1433 C CA . ASP B 1 14 ? -4 11.938 -2.062 1 98.56 14 ASP B CA 1
ATOM 1434 C C . ASP B 1 14 ? -3.801 10.438 -1.871 1 98.56 14 ASP B C 1
ATOM 1436 O O . ASP B 1 14 ? -3.969 9.656 -2.812 1 98.56 14 ASP B O 1
ATOM 1440 N N . ALA B 1 15 ? -3.445 10.008 -0.673 1 98.88 15 ALA B N 1
ATOM 1441 C CA . ALA B 1 15 ? -3.217 8.602 -0.37 1 98.88 15 ALA B CA 1
ATOM 1442 C C . ALA B 1 15 ? -4.465 7.77 -0.645 1 98.88 15 ALA B C 1
ATOM 1444 O O . ALA B 1 15 ? -4.395 6.727 -1.303 1 98.88 15 ALA B O 1
ATOM 1445 N N . PHE B 1 16 ? -5.605 8.227 -0.201 1 98.94 16 PHE B N 1
ATOM 1446 C CA . PHE B 1 16 ? -6.84 7.469 -0.383 1 98.94 16 PHE B CA 1
ATOM 1447 C C . PHE B 1 16 ? -7.309 7.539 -1.831 1 98.94 16 PHE B C 1
ATOM 1449 O O . PHE B 1 16 ? -7.906 6.59 -2.342 1 98.94 16 PHE B O 1
ATOM 1456 N N . THR B 1 17 ? -7.027 8.609 -2.518 1 98.69 17 THR B N 1
ATOM 1457 C CA . THR B 1 17 ? -7.422 8.734 -3.916 1 98.69 17 THR B CA 1
ATOM 1458 C C . THR B 1 17 ? -6.664 7.727 -4.781 1 98.69 17 THR B C 1
ATOM 1460 O O . THR B 1 17 ? -7.23 7.156 -5.719 1 98.69 17 THR B O 1
ATOM 1463 N N . ARG B 1 18 ? -5.484 7.5 -4.457 1 98.69 18 ARG B N 1
ATOM 1464 C CA . ARG B 1 18 ? -4.715 6.508 -5.203 1 98.69 18 ARG B CA 1
ATOM 1465 C C . ARG B 1 18 ? -5.324 5.121 -5.055 1 98.69 18 ARG B C 1
ATOM 1467 O O . ARG B 1 18 ? -5.297 4.32 -5.992 1 98.69 18 ARG B O 1
ATOM 1474 N N . LEU B 1 19 ? -5.852 4.793 -3.875 1 98.88 19 LEU B N 1
ATOM 1475 C CA . LEU B 1 19 ? -6.496 3.498 -3.678 1 98.88 19 LEU B CA 1
ATOM 1476 C C . LEU B 1 19 ? -7.648 3.309 -4.66 1 98.88 19 LEU B C 1
ATOM 1478 O O . LEU B 1 19 ? -7.758 2.264 -5.305 1 98.88 19 LEU B O 1
ATOM 1482 N N . ILE B 1 20 ? -8.484 4.379 -4.789 1 98.81 20 ILE B N 1
ATOM 1483 C CA . ILE B 1 20 ? -9.664 4.238 -5.633 1 98.81 20 ILE B CA 1
ATOM 1484 C C . ILE B 1 20 ? -9.242 4.152 -7.102 1 98.81 20 ILE B C 1
ATOM 1486 O O . ILE B 1 20 ? -9.883 3.457 -7.895 1 98.81 20 ILE B O 1
ATOM 1490 N N . GLU B 1 21 ? -8.164 4.777 -7.465 1 98.75 21 GLU B N 1
ATOM 1491 C CA . GLU B 1 21 ? -7.621 4.652 -8.812 1 98.75 21 GLU B CA 1
ATOM 1492 C C . GLU B 1 21 ? -7.176 3.219 -9.102 1 98.75 21 GLU B C 1
ATOM 1494 O O . GLU B 1 21 ? -7.402 2.699 -10.195 1 98.75 21 GLU B O 1
ATOM 1499 N N . HIS B 1 22 ? -6.508 2.59 -8.148 1 98.81 22 HIS B N 1
ATOM 1500 C CA . HIS B 1 22 ? -6.137 1.188 -8.305 1 98.81 22 HIS B CA 1
ATOM 1501 C C . HIS B 1 22 ? -7.367 0.307 -8.477 1 98.81 22 HIS B C 1
ATOM 1503 O O . HIS B 1 22 ? -7.359 -0.63 -9.273 1 98.81 22 HIS B O 1
ATOM 1509 N N . VAL B 1 23 ? -8.406 0.593 -7.691 1 98.94 23 VAL B N 1
ATOM 1510 C CA . VAL B 1 23 ? -9.641 -0.177 -7.773 1 98.94 23 VAL B CA 1
ATOM 1511 C C . VAL B 1 23 ? -10.227 -0.072 -9.18 1 98.94 23 VAL B C 1
ATOM 1513 O O . VAL B 1 23 ? -10.648 -1.074 -9.758 1 98.94 23 VAL B O 1
ATOM 1516 N N . ASP B 1 24 ? -10.227 1.14 -9.727 1 98.81 24 ASP B N 1
ATOM 1517 C CA . ASP B 1 24 ? -10.75 1.344 -11.078 1 98.81 24 ASP B CA 1
ATOM 1518 C C . ASP B 1 24 ? -9.953 0.545 -12.102 1 98.81 24 ASP B C 1
ATOM 1520 O O . ASP B 1 24 ? -10.523 -0.09 -12.992 1 98.81 24 ASP B O 1
ATOM 1524 N N . GLU B 1 25 ? -8.688 0.546 -11.953 1 98.62 25 GLU B N 1
ATOM 1525 C CA . GLU B 1 25 ? -7.836 -0.212 -12.867 1 98.62 25 GLU B CA 1
ATOM 1526 C C . GLU B 1 25 ? -8.086 -1.712 -12.734 1 98.62 25 GLU B C 1
ATOM 1528 O O . GLU B 1 25 ? -8.18 -2.422 -13.742 1 98.62 25 GLU B O 1
ATOM 1533 N N . LEU B 1 26 ? -8.18 -2.168 -11.531 1 98.75 26 LEU B N 1
ATOM 1534 C CA . LEU B 1 26 ? -8.352 -3.59 -11.25 1 98.75 26 LEU B CA 1
ATOM 1535 C C . LEU B 1 26 ? -9.688 -4.094 -11.766 1 98.75 26 LEU B C 1
ATOM 1537 O O . LEU B 1 26 ? -9.805 -5.25 -12.188 1 98.75 26 LEU B O 1
ATOM 1541 N N . THR B 1 27 ? -10.688 -3.248 -11.727 1 98.69 27 THR B N 1
ATOM 1542 C CA . THR B 1 27 ? -12.031 -3.719 -12.039 1 98.69 27 THR B CA 1
ATOM 1543 C C . THR B 1 27 ? -12.344 -3.508 -13.516 1 98.69 27 THR B C 1
ATOM 1545 O O . THR B 1 27 ? -13.328 -4.055 -14.023 1 98.69 27 THR B O 1
ATOM 1548 N N . ASP B 1 28 ? -11.547 -2.674 -14.156 1 98.25 28 ASP B N 1
ATOM 1549 C CA . ASP B 1 28 ? -11.734 -2.479 -15.594 1 98.25 28 ASP B CA 1
ATOM 1550 C C . ASP B 1 28 ? -11.57 -3.793 -16.344 1 98.25 28 ASP B C 1
ATOM 1552 O O . ASP B 1 28 ? -10.5 -4.398 -16.328 1 98.25 28 ASP B O 1
ATOM 1556 N N . GLY B 1 29 ? -12.648 -4.305 -16.922 1 97.5 29 GLY B N 1
ATOM 1557 C CA . GLY B 1 29 ? -12.609 -5.535 -17.703 1 97.5 29 GLY B CA 1
ATOM 1558 C C . GLY B 1 29 ? -12.469 -6.777 -16.844 1 97.5 29 GLY B C 1
ATOM 1559 O O . GLY B 1 29 ? -12.086 -7.84 -17.344 1 97.5 29 GLY B O 1
ATOM 1560 N N . LEU B 1 30 ? -12.734 -6.703 -15.641 1 98.25 30 LEU B N 1
ATOM 1561 C CA . LEU B 1 30 ? -12.625 -7.84 -14.734 1 98.25 30 LEU B CA 1
ATOM 1562 C C . LEU B 1 30 ? -13.82 -8.773 -14.883 1 98.25 30 LEU B C 1
ATOM 1564 O O . LEU B 1 30 ? -14.945 -8.414 -14.539 1 98.25 30 LEU B O 1
ATOM 1568 N N . THR B 1 31 ? -13.609 -9.953 -15.398 1 98 31 THR B N 1
ATOM 1569 C CA . THR B 1 31 ? -14.664 -10.945 -15.539 1 98 31 THR B CA 1
ATOM 1570 C C . THR B 1 31 ? -14.906 -11.672 -14.219 1 98 31 THR B C 1
ATOM 1572 O O . THR B 1 31 ? -14.031 -11.688 -13.344 1 98 31 THR B O 1
ATOM 1575 N N . ASP B 1 32 ? -16.047 -12.258 -14.148 1 97.62 32 ASP B N 1
ATOM 1576 C CA . ASP B 1 32 ? -16.359 -13.039 -12.953 1 97.62 32 ASP B CA 1
ATOM 1577 C C . ASP B 1 32 ? -15.352 -14.164 -12.75 1 97.62 32 ASP B C 1
ATOM 1579 O O . ASP B 1 32 ? -14.961 -14.453 -11.625 1 97.62 32 ASP B O 1
ATOM 1583 N N . GLN B 1 33 ? -14.984 -14.781 -13.789 1 97.19 33 GLN B N 1
ATOM 1584 C CA . GLN B 1 33 ? -14.039 -15.891 -13.727 1 97.19 33 GLN B CA 1
ATOM 1585 C C . GLN B 1 33 ? -12.688 -15.43 -13.18 1 97.19 33 GLN B C 1
ATOM 1587 O O . GLN B 1 33 ? -12.125 -16.062 -12.281 1 97.19 33 GLN B O 1
ATOM 1592 N N . LEU B 1 34 ? -12.219 -14.336 -13.656 1 98.06 34 LEU B N 1
ATOM 1593 C CA . LEU B 1 34 ? -10.938 -13.812 -13.195 1 98.06 34 LEU B CA 1
ATOM 1594 C C . LEU B 1 34 ? -11.047 -13.297 -11.766 1 98.06 34 LEU B C 1
ATOM 1596 O O . LEU B 1 34 ? -10.117 -13.461 -10.969 1 98.06 34 LEU B O 1
ATOM 1600 N N . ALA B 1 35 ? -12.156 -12.703 -11.445 1 98.56 35 ALA B N 1
ATOM 1601 C CA . ALA B 1 35 ? -12.367 -12.133 -10.117 1 98.56 35 ALA B CA 1
ATOM 1602 C C . ALA B 1 35 ? -12.312 -13.219 -9.047 1 98.56 35 ALA B C 1
ATOM 1604 O O . ALA B 1 35 ? -11.844 -12.977 -7.934 1 98.56 35 ALA B O 1
ATOM 1605 N N . CYS B 1 36 ? -12.719 -14.43 -9.422 1 97.62 36 CYS B N 1
ATOM 1606 C CA . CYS B 1 36 ? -12.852 -15.492 -8.43 1 97.62 36 CYS B CA 1
ATOM 1607 C C . CYS B 1 36 ? -11.703 -16.484 -8.547 1 97.62 36 CYS B C 1
ATOM 1609 O O . CYS B 1 36 ? -11.625 -17.438 -7.773 1 97.62 36 CYS B O 1
ATOM 1611 N N . TYR B 1 37 ? -10.797 -16.219 -9.445 1 97.38 37 TYR B N 1
ATOM 1612 C CA . TYR B 1 37 ? -9.656 -17.109 -9.664 1 97.38 37 TYR B CA 1
ATOM 1613 C C . TYR B 1 37 ? -8.75 -17.141 -8.43 1 97.38 37 TYR B C 1
ATOM 1615 O O . TYR B 1 37 ? -8.484 -16.109 -7.82 1 97.38 37 TYR B O 1
ATOM 1623 N N . ARG B 1 38 ? -8.289 -18.281 -8.047 1 97.25 38 ARG B N 1
ATOM 1624 C CA . ARG B 1 38 ? -7.309 -18.5 -6.988 1 97.25 38 ARG B CA 1
ATOM 1625 C C . ARG B 1 38 ? -6.184 -19.406 -7.461 1 97.25 38 ARG B C 1
ATOM 1627 O O . ARG B 1 38 ? -6.43 -20.547 -7.848 1 97.25 38 ARG B O 1
ATOM 1634 N N . PRO B 1 39 ? -4.98 -18.969 -7.371 1 95.5 39 PRO B N 1
ATOM 1635 C CA . PRO B 1 39 ? -3.869 -19.781 -7.879 1 95.5 39 PRO B CA 1
ATOM 1636 C C . PRO B 1 39 ? -3.607 -21.016 -7.027 1 95.5 39 PRO B C 1
ATOM 1638 O O . PRO B 1 39 ? -3 -21.984 -7.504 1 95.5 39 PRO B O 1
ATOM 1641 N N . THR B 1 40 ? -3.922 -20.984 -5.766 1 95.56 40 THR B N 1
ATOM 1642 C CA . THR B 1 40 ? -3.928 -22.125 -4.855 1 95.56 40 THR B CA 1
ATOM 1643 C C . THR B 1 40 ? -5.207 -22.156 -4.027 1 95.56 40 THR B C 1
ATOM 1645 O O . THR B 1 40 ? -5.879 -21.125 -3.883 1 95.56 40 THR B O 1
ATOM 1648 N N . PRO B 1 41 ? -5.527 -23.25 -3.438 1 94.19 41 PRO B N 1
ATOM 1649 C CA . PRO B 1 41 ? -6.773 -23.344 -2.674 1 94.19 41 PRO B CA 1
ATOM 1650 C C . PRO B 1 41 ? -6.793 -22.406 -1.468 1 94.19 41 PRO B C 1
ATOM 1652 O O . PRO B 1 41 ? -7.867 -22.031 -0.987 1 94.19 41 PRO B O 1
ATOM 1655 N N . SER B 1 42 ? -5.684 -22 -1.035 1 95.38 42 SER B N 1
ATOM 1656 C CA . SER B 1 42 ? -5.637 -21.188 0.179 1 95.38 42 SER B CA 1
ATOM 1657 C C . SER B 1 42 ? -5.414 -19.719 -0.146 1 95.38 42 SER B C 1
ATOM 1659 O O . SER B 1 42 ? -5.387 -18.875 0.753 1 95.38 42 SER B O 1
ATOM 1661 N N . ALA B 1 43 ? -5.297 -19.422 -1.409 1 96.81 43 ALA B N 1
ATOM 1662 C CA . ALA B 1 43 ? -5.004 -18.047 -1.812 1 96.81 43 ALA B CA 1
ATOM 1663 C C . ALA B 1 43 ? -6.273 -17.203 -1.843 1 96.81 43 ALA B C 1
ATOM 1665 O O . ALA B 1 43 ? -7.371 -17.734 -2.033 1 96.81 43 ALA B O 1
ATOM 1666 N N . ASN B 1 44 ? -6.121 -15.969 -1.619 1 98.25 44 ASN B N 1
ATOM 1667 C CA . ASN B 1 44 ? -7.219 -15.023 -1.771 1 98.25 44 ASN B CA 1
ATOM 1668 C C . ASN B 1 44 ? -7.461 -14.68 -3.238 1 98.25 44 ASN B C 1
ATOM 1670 O O . ASN B 1 44 ? -6.527 -14.664 -4.039 1 98.25 44 ASN B O 1
ATOM 1674 N N . SER B 1 45 ? -8.703 -14.438 -3.605 1 98.56 45 SER B N 1
ATOM 1675 C CA . SER B 1 45 ? -9.086 -14.031 -4.957 1 98.56 45 SER B CA 1
ATOM 1676 C C . SER B 1 45 ? -9.102 -12.516 -5.098 1 98.56 45 SER B C 1
ATOM 1678 O O . SER B 1 45 ? -9.055 -11.797 -4.098 1 98.56 45 SER B O 1
ATOM 1680 N N . ILE B 1 46 ? -9.148 -12.031 -6.305 1 98.81 46 ILE B N 1
ATOM 1681 C CA . ILE B 1 46 ? -9.242 -10.602 -6.562 1 98.81 46 ILE B CA 1
ATOM 1682 C C . ILE B 1 46 ? -10.531 -10.055 -5.953 1 98.81 46 ILE B C 1
ATOM 1684 O O . ILE B 1 46 ? -10.531 -9 -5.309 1 98.81 46 ILE B O 1
ATOM 1688 N N . ALA B 1 47 ? -11.664 -10.773 -6.125 1 98.88 47 ALA B N 1
ATOM 1689 C CA . ALA B 1 47 ? -12.945 -10.352 -5.562 1 98.88 47 ALA B CA 1
ATOM 1690 C C . ALA B 1 47 ? -12.852 -10.195 -4.047 1 98.88 47 ALA B C 1
ATOM 1692 O O . ALA B 1 47 ? -13.297 -9.188 -3.49 1 98.88 47 ALA B O 1
ATOM 1693 N N . TRP B 1 48 ? -12.297 -11.18 -3.418 1 98.88 48 TRP B N 1
ATOM 1694 C CA . TRP B 1 48 ? -12.133 -11.133 -1.968 1 98.88 48 TRP B CA 1
ATOM 1695 C C . TRP B 1 48 ? -11.25 -9.961 -1.558 1 98.88 48 TRP B C 1
ATOM 1697 O O . TRP B 1 48 ? -11.578 -9.219 -0.628 1 98.88 48 TRP B O 1
ATOM 1707 N N . LEU B 1 49 ? -10.102 -9.781 -2.244 1 98.94 49 LEU B N 1
ATOM 1708 C CA . LEU B 1 49 ? -9.148 -8.734 -1.901 1 98.94 49 LEU B CA 1
ATOM 1709 C C . LEU B 1 49 ? -9.781 -7.355 -2.023 1 98.94 49 LEU B C 1
ATOM 1711 O O . LEU B 1 49 ? -9.586 -6.496 -1.162 1 98.94 49 LEU B O 1
ATOM 1715 N N . LEU B 1 50 ? -10.547 -7.145 -3.082 1 98.94 50 LEU B N 1
ATOM 1716 C CA . LEU B 1 50 ? -11.242 -5.879 -3.283 1 98.94 50 LEU B CA 1
ATOM 1717 C C . LEU B 1 50 ? -12.305 -5.668 -2.211 1 98.94 50 LEU B C 1
ATOM 1719 O O . LEU B 1 50 ? -12.352 -4.613 -1.574 1 98.94 50 LEU B O 1
ATOM 1723 N N . TRP B 1 51 ? -13.117 -6.688 -2.018 1 98.94 51 TRP B N 1
ATOM 1724 C CA . TRP B 1 51 ? -14.195 -6.605 -1.042 1 98.94 51 TRP B CA 1
ATOM 1725 C C . TRP B 1 51 ? -13.648 -6.406 0.366 1 98.94 51 TRP B C 1
ATOM 1727 O O . TRP B 1 51 ? -14.086 -5.504 1.085 1 98.94 51 TRP B O 1
ATOM 1737 N N . HIS B 1 52 ? -12.695 -7.184 0.73 1 98.88 52 HIS B N 1
ATOM 1738 C CA . HIS B 1 52 ? -12.07 -7.102 2.049 1 98.88 52 HIS B CA 1
ATOM 1739 C C . HIS B 1 52 ? -11.477 -5.723 2.293 1 98.88 52 HIS B C 1
ATOM 1741 O O . HIS B 1 52 ? -11.656 -5.141 3.365 1 98.88 52 HIS B O 1
ATOM 1747 N N . SER B 1 53 ? -10.727 -5.215 1.314 1 98.81 53 SER B N 1
ATOM 1748 C CA . SER B 1 53 ? -10.117 -3.893 1.43 1 98.81 53 SER B CA 1
ATOM 1749 C C . SER B 1 53 ? -11.18 -2.82 1.666 1 98.81 53 SER B C 1
ATOM 1751 O O . SER B 1 53 ? -11.008 -1.948 2.52 1 98.81 53 SER B O 1
ATOM 1753 N N . ALA B 1 54 ? -12.281 -2.885 0.944 1 98.88 54 ALA B N 1
ATOM 1754 C CA . ALA B 1 54 ? -13.367 -1.924 1.104 1 98.88 54 ALA B CA 1
ATOM 1755 C C . ALA B 1 54 ? -14.023 -2.061 2.475 1 98.88 54 ALA B C 1
ATOM 1757 O O . ALA B 1 54 ? -14.312 -1.06 3.135 1 98.88 54 ALA B O 1
ATOM 1758 N N . ARG B 1 55 ? -14.242 -3.295 2.883 1 98.94 55 ARG B N 1
ATOM 1759 C CA . ARG B 1 55 ? -14.875 -3.559 4.172 1 98.94 55 ARG B CA 1
ATOM 1760 C C . ARG B 1 55 ? -14.039 -3 5.316 1 98.94 55 ARG B C 1
ATOM 1762 O O . ARG B 1 55 ? -14.57 -2.338 6.211 1 98.94 55 ARG B O 1
ATOM 1769 N N . VAL B 1 56 ? -12.766 -3.246 5.27 1 98.75 56 VAL B N 1
ATOM 1770 C CA . VAL B 1 56 ? -11.875 -2.811 6.34 1 98.75 56 VAL B CA 1
ATOM 1771 C C . VAL B 1 56 ? -11.789 -1.287 6.355 1 98.75 56 VAL B C 1
ATOM 1773 O O . VAL B 1 56 ? -11.828 -0.665 7.418 1 98.75 56 VAL B O 1
ATOM 1776 N N . GLN B 1 57 ? -11.656 -0.672 5.184 1 98.88 57 GLN B N 1
ATOM 1777 C CA . GLN B 1 57 ? -11.664 0.785 5.113 1 98.88 57 GLN B CA 1
ATOM 1778 C C . GLN B 1 57 ? -12.977 1.353 5.645 1 98.88 57 GLN B C 1
ATOM 1780 O O . GLN B 1 57 ? -12.977 2.299 6.434 1 98.88 57 GLN B O 1
ATOM 1785 N N . ASP B 1 58 ? -14.055 0.789 5.258 1 98.94 58 ASP B N 1
ATOM 1786 C CA . ASP B 1 58 ? -15.383 1.245 5.645 1 98.94 58 ASP B CA 1
ATOM 1787 C C . ASP B 1 58 ? -15.562 1.206 7.16 1 98.94 58 ASP B C 1
ATOM 1789 O O . ASP B 1 58 ? -15.836 2.232 7.785 1 98.94 58 ASP B O 1
ATOM 1793 N N . ILE B 1 59 ? -15.328 0.063 7.711 1 98.75 59 ILE B N 1
ATOM 1794 C CA . ILE B 1 59 ? -15.641 -0.124 9.125 1 98.75 59 ILE B CA 1
ATOM 1795 C C . ILE B 1 59 ? -14.711 0.734 9.977 1 98.75 59 ILE B C 1
ATOM 1797 O O . ILE B 1 59 ? -15.117 1.27 11.008 1 98.75 59 ILE B O 1
ATOM 1801 N N . GLN B 1 60 ? -13.469 0.877 9.578 1 98.75 60 GLN B N 1
ATOM 1802 C CA . GLN B 1 60 ? -12.508 1.619 10.391 1 98.75 60 GLN B CA 1
ATOM 1803 C C . GLN B 1 60 ? -12.711 3.125 10.234 1 98.75 60 GLN B C 1
ATOM 1805 O O . GLN B 1 60 ? -12.625 3.869 11.219 1 98.75 60 GLN B O 1
ATOM 1810 N N . VAL B 1 61 ? -12.984 3.609 9.023 1 98.88 61 VAL B N 1
ATOM 1811 C CA . VAL B 1 61 ? -13.25 5.031 8.828 1 98.88 61 VAL B CA 1
ATOM 1812 C C . VAL B 1 61 ? -14.562 5.41 9.508 1 98.88 61 VAL B C 1
ATOM 1814 O O . VAL B 1 61 ? -14.648 6.441 10.18 1 98.88 61 VAL B O 1
ATOM 1817 N N . ALA B 1 62 ? -15.578 4.578 9.312 1 98.75 62 ALA B N 1
ATOM 1818 C CA . ALA B 1 62 ? -16.859 4.848 9.969 1 98.75 62 ALA B CA 1
ATOM 1819 C C . ALA B 1 62 ? -16.688 4.941 11.484 1 98.75 62 ALA B C 1
ATOM 1821 O O . ALA B 1 62 ? -17.281 5.816 12.125 1 98.75 62 ALA B O 1
ATOM 1822 N N . HIS B 1 63 ? -15.891 4.035 12.016 1 98.25 63 HIS B N 1
ATOM 1823 C CA . HIS B 1 63 ? -15.656 4.02 13.453 1 98.25 63 HIS B CA 1
ATOM 1824 C C . HIS B 1 63 ? -15.016 5.32 13.93 1 98.25 63 HIS B C 1
ATOM 1826 O O . HIS B 1 63 ? -15.492 5.938 14.883 1 98.25 63 HIS B O 1
ATOM 1832 N N . VAL B 1 64 ? -13.969 5.789 13.305 1 98.19 64 VAL B N 1
ATOM 1833 C CA . VAL B 1 64 ? -13.273 6.98 13.789 1 98.19 64 VAL B CA 1
ATOM 1834 C C . VAL B 1 64 ? -14.109 8.219 13.484 1 98.19 64 VAL B C 1
ATOM 1836 O O . VAL B 1 64 ? -14.031 9.219 14.203 1 98.19 64 VAL B O 1
ATOM 1839 N N . ALA B 1 65 ? -14.922 8.18 12.445 1 98.06 65 ALA B N 1
ATOM 1840 C CA . ALA B 1 65 ? -15.781 9.305 12.078 1 98.06 65 ALA B CA 1
ATOM 1841 C C . ALA B 1 65 ? -17.047 9.336 12.938 1 98.06 65 ALA B C 1
ATOM 1843 O O . ALA B 1 65 ? -17.766 10.336 12.961 1 98.06 65 ALA B O 1
ATOM 1844 N N . GLY B 1 66 ? -17.359 8.227 13.602 1 98 66 GLY B N 1
ATOM 1845 C CA . GLY B 1 66 ? -18.547 8.148 14.438 1 98 66 GLY B CA 1
ATOM 1846 C C . GLY B 1 66 ? -19.828 8.047 13.633 1 98 66 GLY B C 1
ATOM 1847 O O . GLY B 1 66 ? -20.844 8.641 14.008 1 98 66 GLY B O 1
ATOM 1848 N N . VAL B 1 67 ? -19.797 7.363 12.5 1 98.44 67 VAL B N 1
ATOM 1849 C CA . VAL B 1 67 ? -20.969 7.199 11.656 1 98.44 67 VAL B CA 1
ATOM 1850 C C . VAL B 1 67 ? -21.188 5.719 11.344 1 98.44 67 VAL B C 1
ATOM 1852 O O . VAL B 1 67 ? -20.344 4.883 11.672 1 98.44 67 VAL B O 1
ATOM 1855 N N . GLU B 1 68 ? -22.312 5.383 10.805 1 98.31 68 GLU B N 1
ATOM 1856 C CA . GLU B 1 68 ? -22.578 4.02 10.352 1 98.31 68 GLU B CA 1
ATOM 1857 C C . GLU B 1 68 ? -21.766 3.682 9.109 1 98.31 68 GLU B C 1
ATOM 1859 O O . GLU B 1 68 ? -21.547 4.543 8.25 1 98.31 68 GLU B O 1
ATOM 1864 N N . GLU B 1 69 ? -21.312 2.494 9.039 1 98.56 69 GLU B N 1
ATOM 1865 C CA . GLU B 1 69 ? -20.594 2.051 7.852 1 98.56 69 GLU B CA 1
ATOM 1866 C C . GLU B 1 69 ? -21.469 2.133 6.609 1 98.56 69 GLU B C 1
ATOM 1868 O O . GLU B 1 69 ? -22.672 1.886 6.68 1 98.56 69 GLU B O 1
ATOM 1873 N N . VAL B 1 70 ? -20.906 2.432 5.504 1 98.81 70 VAL B N 1
ATOM 1874 C CA . VAL B 1 70 ? -21.562 2.504 4.199 1 98.81 70 VAL B CA 1
ATOM 1875 C C . VAL B 1 70 ? -22.203 1.163 3.873 1 98.81 70 VAL B C 1
ATOM 1877 O O . VAL B 1 70 ? -23.281 1.118 3.283 1 98.81 70 VAL B O 1
ATOM 1880 N N . TRP B 1 71 ? -21.578 0.084 4.25 1 98.81 71 TRP B N 1
ATOM 1881 C CA . TRP B 1 71 ? -21.953 -1.3 3.986 1 98.81 71 TRP B CA 1
ATOM 1882 C C . TRP B 1 71 ? -23.406 -1.555 4.391 1 98.81 71 TRP B C 1
ATOM 1884 O O . TRP B 1 71 ? -24.203 -2.078 3.6 1 98.81 71 TRP B O 1
ATOM 1894 N N . THR B 1 72 ? -23.781 -1.14 5.551 1 98.5 72 THR B N 1
ATOM 1895 C CA . THR B 1 72 ? -25.141 -1.359 6.062 1 98.5 72 THR B CA 1
ATOM 1896 C C . THR B 1 72 ? -26.016 -0.144 5.797 1 98.5 72 THR B C 1
ATOM 1898 O O . THR B 1 72 ? -27.188 -0.287 5.426 1 98.5 72 THR B O 1
ATOM 1901 N N . ARG B 1 73 ? -25.453 1.039 5.949 1 98.25 73 ARG B N 1
ATOM 1902 C CA . ARG B 1 73 ? -26.188 2.289 5.828 1 98.25 73 ARG B CA 1
ATOM 1903 C C . ARG B 1 73 ? -26.828 2.414 4.449 1 98.25 73 ARG B C 1
ATOM 1905 O O . ARG B 1 73 ? -27.984 2.836 4.328 1 98.25 73 ARG B O 1
ATOM 1912 N N . ASP B 1 74 ? -26.078 2.092 3.434 1 98.38 74 ASP B N 1
ATOM 1913 C CA . ASP B 1 74 ? -26.516 2.322 2.061 1 98.38 74 ASP B CA 1
ATOM 1914 C C . ASP B 1 74 ? -26.969 1.019 1.401 1 98.38 74 ASP B C 1
ATOM 1916 O O . ASP B 1 74 ? -27.094 0.95 0.177 1 98.38 74 ASP B O 1
ATOM 1920 N N . GLY B 1 75 ? -27.047 -0.097 2.133 1 98.44 75 GLY B N 1
ATOM 1921 C CA . GLY B 1 75 ? -27.656 -1.336 1.677 1 98.44 75 GLY B CA 1
ATOM 1922 C C . GLY B 1 75 ? -26.734 -2.176 0.82 1 98.44 75 GLY B C 1
ATOM 1923 O O . GLY B 1 75 ? -27.188 -3.025 0.051 1 98.44 75 GLY B O 1
ATOM 1924 N N . TRP B 1 76 ? -25.453 -1.919 0.895 1 98.81 76 TRP B N 1
ATOM 1925 C CA . TRP B 1 76 ? -24.516 -2.707 0.109 1 98.81 76 TRP B CA 1
ATOM 1926 C C . TRP B 1 76 ? -24.5 -4.16 0.568 1 98.81 76 TRP B C 1
ATOM 1928 O O . TRP B 1 76 ? -24.312 -5.07 -0.241 1 98.81 76 TRP B O 1
ATOM 1938 N N . VAL B 1 77 ? -24.703 -4.387 1.859 1 98.69 77 VAL B N 1
ATOM 1939 C CA . VAL B 1 77 ? -24.734 -5.734 2.418 1 98.69 77 VAL B CA 1
ATOM 1940 C C . VAL B 1 77 ? -25.797 -6.566 1.713 1 98.69 77 VAL B C 1
ATOM 1942 O O . VAL B 1 77 ? -25.578 -7.734 1.385 1 98.69 77 VAL B O 1
ATOM 1945 N N . ASP B 1 78 ? -26.922 -5.996 1.385 1 98.56 78 ASP B N 1
ATOM 1946 C CA . ASP B 1 78 ? -28 -6.703 0.723 1 98.56 78 ASP B CA 1
ATOM 1947 C C . ASP B 1 78 ? -27.719 -6.879 -0.768 1 98.56 78 ASP B C 1
ATOM 1949 O O . ASP B 1 78 ? -28.062 -7.91 -1.354 1 98.56 78 ASP B O 1
ATOM 1953 N N . ARG B 1 79 ? -27.109 -5.836 -1.391 1 98.62 79 ARG B N 1
ATOM 1954 C CA . ARG B 1 79 ? -26.781 -5.91 -2.811 1 98.62 79 ARG B CA 1
ATOM 1955 C C . ARG B 1 79 ? -25.75 -7.008 -3.076 1 98.62 79 ARG B C 1
ATOM 1957 O O . ARG B 1 79 ? -25.828 -7.707 -4.09 1 98.62 79 ARG B O 1
ATOM 1964 N N . PHE B 1 80 ? -24.781 -7.09 -2.23 1 98.62 80 PHE B N 1
ATOM 1965 C CA . PHE B 1 80 ? -23.797 -8.156 -2.369 1 98.62 80 PHE B CA 1
ATOM 1966 C C . PHE B 1 80 ? -24.422 -9.516 -2.105 1 98.62 80 PHE B C 1
ATOM 1968 O O . PHE B 1 80 ? -24.172 -10.477 -2.836 1 98.62 80 PHE B O 1
ATOM 1975 N N . GLY B 1 81 ? -25.203 -9.586 -1.018 1 98.38 81 GLY B N 1
ATOM 1976 C CA . GLY B 1 81 ? -25.938 -10.812 -0.708 1 98.38 81 GLY B CA 1
ATOM 1977 C C . GLY B 1 81 ? -25.016 -12.008 -0.499 1 98.38 81 GLY B C 1
ATOM 1978 O O . GLY B 1 81 ? -25.297 -13.102 -0.978 1 98.38 81 GLY B O 1
ATOM 1979 N N . LEU B 1 82 ? -23.891 -11.812 0.178 1 98.5 82 LEU B N 1
ATOM 1980 C CA . LEU B 1 82 ? -22.922 -12.883 0.377 1 98.5 82 LEU B CA 1
ATOM 1981 C C . LEU B 1 82 ? -23.438 -13.906 1.382 1 98.5 82 LEU B C 1
ATOM 1983 O O . LEU B 1 82 ? -24.172 -13.562 2.309 1 98.5 82 LEU B O 1
ATOM 1987 N N . ASP B 1 83 ? -23.062 -15.172 1.223 1 98.25 83 ASP B N 1
ATOM 1988 C CA . ASP B 1 83 ? -23.328 -16.219 2.205 1 98.25 83 ASP B CA 1
ATOM 1989 C C . ASP B 1 83 ? -22.328 -16.141 3.363 1 98.25 83 ASP B C 1
ATOM 1991 O O . ASP B 1 83 ? -21.594 -17.094 3.619 1 98.25 83 ASP B O 1
ATOM 1995 N N . LEU B 1 84 ? -22.25 -14.992 4.066 1 98.62 84 LEU B N 1
ATOM 1996 C CA . LEU B 1 84 ? -21.406 -14.648 5.207 1 98.62 84 LEU B CA 1
ATOM 1997 C C . LEU B 1 84 ? -22.172 -13.828 6.23 1 98.62 84 LEU B C 1
ATOM 1999 O O . LEU B 1 84 ? -23.219 -13.25 5.91 1 98.62 84 LEU B O 1
ATOM 2003 N N . PRO B 1 85 ? -21.75 -13.844 7.477 1 98.12 85 PRO B N 1
ATOM 2004 C CA . PRO B 1 85 ? -22.391 -12.922 8.422 1 98.12 85 PRO B CA 1
ATOM 2005 C C . PRO B 1 85 ? -22.438 -11.484 7.902 1 98.12 85 PRO B C 1
ATOM 2007 O O . PRO B 1 85 ? -21.484 -11.023 7.27 1 98.12 85 PRO B O 1
ATOM 2010 N N . ARG B 1 86 ? -23.484 -10.844 8.195 1 97.44 86 ARG B N 1
ATOM 2011 C CA . ARG B 1 86 ? -23.781 -9.539 7.613 1 97.44 86 ARG B CA 1
ATOM 2012 C C . ARG B 1 86 ? -22.672 -8.539 7.902 1 97.44 86 ARG B C 1
ATOM 2014 O O . ARG B 1 86 ? -22.422 -7.621 7.117 1 97.44 86 ARG B O 1
ATOM 2021 N N . HIS B 1 87 ? -21.891 -8.719 8.977 1 96.81 87 HIS B N 1
ATOM 2022 C CA . HIS B 1 87 ? -20.891 -7.73 9.344 1 96.81 87 HIS B CA 1
ATOM 2023 C C . HIS B 1 87 ? -19.469 -8.258 9.102 1 96.81 87 HIS B C 1
ATOM 2025 O O . HIS B 1 87 ? -18.5 -7.695 9.602 1 96.81 87 HIS B O 1
ATOM 2031 N N . ASP B 1 88 ? -19.422 -9.281 8.391 1 98.06 88 ASP B N 1
ATOM 2032 C CA . ASP B 1 88 ? -18.141 -9.898 8.07 1 98.06 88 ASP B CA 1
ATOM 2033 C C . ASP B 1 88 ? -17.25 -8.93 7.293 1 98.06 88 ASP B C 1
ATOM 2035 O O . ASP B 1 88 ? -17.734 -8.188 6.434 1 98.06 88 ASP B O 1
ATOM 2039 N N . THR B 1 89 ? -15.914 -8.969 7.586 1 98.25 89 THR B N 1
ATOM 2040 C CA . THR B 1 89 ? -14.969 -8.117 6.871 1 98.25 89 THR B CA 1
ATOM 2041 C C . THR B 1 89 ? -13.922 -8.961 6.148 1 98.25 89 THR B C 1
ATOM 2043 O O . THR B 1 89 ? -13.078 -8.422 5.422 1 98.25 89 THR B O 1
ATOM 2046 N N . GLY B 1 90 ? -13.969 -10.211 6.406 1 98 90 GLY B N 1
ATOM 2047 C CA . GLY B 1 90 ? -12.984 -11.102 5.816 1 98 90 GLY B CA 1
ATOM 2048 C C . GLY B 1 90 ? -11.844 -11.445 6.758 1 98 90 GLY B C 1
ATOM 2049 O O . GLY B 1 90 ? -11.07 -12.367 6.5 1 98 90 GLY B O 1
ATOM 2050 N N . TYR B 1 91 ? -11.68 -10.672 7.844 1 95.94 91 TYR B N 1
ATOM 2051 C CA . TYR B 1 91 ? -10.641 -10.953 8.836 1 95.94 91 TYR B CA 1
ATOM 2052 C C . TYR B 1 91 ? -10.82 -12.344 9.43 1 95.94 91 TYR B C 1
ATOM 2054 O O . TYR B 1 91 ? -11.906 -12.695 9.891 1 95.94 91 TYR B O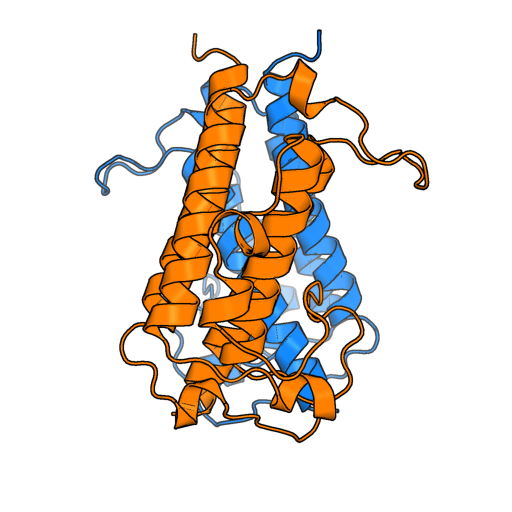 1
ATOM 2062 N N . GLY B 1 92 ? -9.867 -13.117 9.359 1 95.94 92 GLY B N 1
ATOM 2063 C CA . GLY B 1 92 ? -9.914 -14.438 9.953 1 95.94 92 GLY B CA 1
ATOM 2064 C C . GLY B 1 92 ? -10.555 -15.477 9.055 1 95.94 92 GLY B C 1
ATOM 2065 O O . GLY B 1 92 ? -10.812 -16.609 9.477 1 95.94 92 GLY B O 1
ATOM 2066 N N . HIS B 1 93 ? -10.75 -15.109 7.82 1 97.88 93 HIS B N 1
ATOM 2067 C CA . HIS B 1 93 ? -11.398 -16.031 6.895 1 97.88 93 HIS B CA 1
ATOM 2068 C C . HIS B 1 93 ? -10.531 -17.266 6.656 1 97.88 93 HIS B C 1
ATOM 2070 O O . HIS B 1 93 ? -9.305 -17.156 6.535 1 97.88 93 HIS B O 1
ATOM 2076 N N . ARG B 1 94 ? -11.234 -18.469 6.555 1 97.25 94 ARG B N 1
ATOM 2077 C CA . ARG B 1 94 ? -10.664 -19.688 6.012 1 97.25 94 ARG B CA 1
ATOM 2078 C C . ARG B 1 94 ? -10.82 -19.75 4.496 1 97.25 94 ARG B C 1
ATOM 2080 O O . ARG B 1 94 ? -11.594 -18.969 3.918 1 97.25 94 ARG B O 1
ATOM 2087 N N . PRO B 1 95 ? -10.055 -20.625 3.908 1 96.75 95 PRO B N 1
ATOM 2088 C CA . PRO B 1 95 ? -10.133 -20.703 2.449 1 96.75 95 PRO B CA 1
ATOM 2089 C C . PRO B 1 95 ? -11.57 -20.875 1.947 1 96.75 95 PRO B C 1
ATOM 2091 O O . PRO B 1 95 ? -11.945 -20.281 0.931 1 96.75 95 PRO B O 1
ATOM 2094 N N . GLU B 1 96 ? -12.383 -21.547 2.676 1 97.56 96 GLU B N 1
ATOM 2095 C CA . GLU B 1 96 ? -13.758 -21.781 2.25 1 97.56 96 GLU B CA 1
ATOM 2096 C C . GLU B 1 96 ? -14.578 -20.484 2.312 1 97.56 96 GLU B C 1
ATOM 2098 O O . GLU B 1 96 ? -15.484 -20.281 1.503 1 97.56 96 GLU B O 1
ATOM 2103 N N . ASP B 1 97 ? -14.273 -19.625 3.299 1 98.38 97 ASP B N 1
ATOM 2104 C CA . ASP B 1 97 ? -14.953 -18.344 3.414 1 98.38 97 ASP B CA 1
ATOM 2105 C C . ASP B 1 97 ? -14.547 -17.406 2.277 1 98.38 97 ASP B C 1
ATOM 2107 O O . ASP B 1 97 ? -15.383 -16.688 1.736 1 98.38 97 ASP B O 1
ATOM 2111 N N . VAL B 1 98 ? -13.273 -17.453 1.922 1 98.38 98 VAL B N 1
ATOM 2112 C CA . VAL B 1 98 ? -12.75 -16.641 0.833 1 98.38 98 VAL B CA 1
ATOM 2113 C C . VAL B 1 98 ? -13.508 -16.953 -0.458 1 98.38 98 VAL B C 1
ATOM 2115 O O . VAL B 1 98 ? -13.875 -16.047 -1.209 1 98.38 98 VAL B O 1
ATOM 2118 N N . ALA B 1 99 ? -13.812 -18.219 -0.666 1 97.44 99 ALA B N 1
ATOM 2119 C CA . ALA B 1 99 ? -14.453 -18.688 -1.89 1 97.44 99 ALA B CA 1
ATOM 2120 C C . ALA B 1 99 ? -15.891 -18.172 -1.983 1 97.44 99 ALA B C 1
ATOM 2122 O O . ALA B 1 99 ? -16.469 -18.109 -3.074 1 97.44 99 ALA B O 1
ATOM 2123 N N . LYS B 1 100 ? -16.438 -17.781 -0.897 1 98.31 100 LYS B N 1
ATOM 2124 C CA . LYS B 1 100 ? -17.828 -17.344 -0.868 1 98.31 100 LYS B CA 1
ATOM 2125 C C . LYS B 1 100 ? -17.969 -15.891 -1.339 1 98.31 100 LYS B C 1
ATOM 2127 O O . LYS B 1 100 ? -19.062 -15.43 -1.625 1 98.31 100 LYS B O 1
ATOM 2132 N N . VAL B 1 101 ? -16.859 -15.188 -1.421 1 98.75 101 VAL B N 1
ATOM 2133 C CA . VAL B 1 101 ? -16.922 -13.797 -1.851 1 98.75 101 VAL B CA 1
ATOM 2134 C C . VAL B 1 101 ? -16.906 -13.727 -3.375 1 98.75 101 VAL B C 1
ATOM 2136 O O . VAL B 1 101 ? -15.828 -13.641 -3.984 1 98.75 101 VAL B O 1
ATOM 2139 N N . ARG B 1 102 ? -18.094 -13.703 -3.879 1 98.25 102 ARG B N 1
ATOM 2140 C CA . ARG B 1 102 ? -18.328 -13.555 -5.309 1 98.25 102 ARG B CA 1
ATOM 2141 C C . ARG B 1 102 ? -19.203 -12.336 -5.594 1 98.25 102 ARG B C 1
ATOM 2143 O O . ARG B 1 102 ? -20.25 -12.156 -4.961 1 98.25 102 ARG B O 1
ATOM 2150 N N . ALA B 1 103 ? -18.75 -11.508 -6.43 1 98.12 103 ALA B N 1
ATOM 2151 C CA . ALA B 1 103 ? -19.484 -10.305 -6.805 1 98.12 103 ALA B CA 1
ATOM 2152 C C . ALA B 1 103 ? -18.984 -9.75 -8.141 1 98.12 103 ALA B C 1
ATOM 2154 O O . ALA B 1 103 ? -17.781 -9.812 -8.43 1 98.12 103 ALA B O 1
ATOM 2155 N N . PRO B 1 104 ? -19.922 -9.203 -8.938 1 98.06 104 PRO B N 1
ATOM 2156 C CA . PRO B 1 104 ? -19.469 -8.594 -10.195 1 98.06 104 PRO B CA 1
ATOM 2157 C C . PRO B 1 104 ? -18.609 -7.355 -9.969 1 98.06 104 PRO B C 1
ATOM 2159 O O . PRO B 1 104 ? -18.719 -6.703 -8.93 1 98.06 104 PRO B 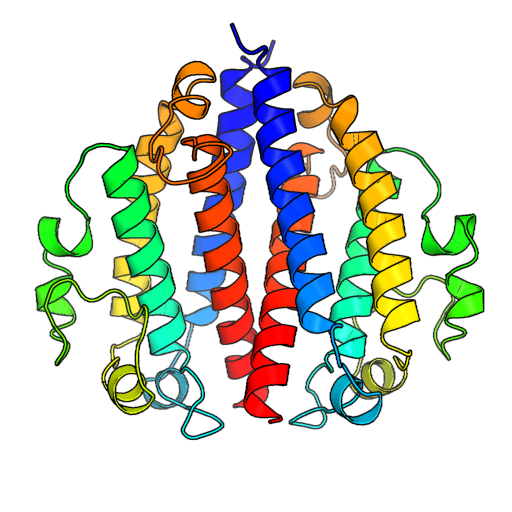O 1
ATOM 2162 N N . ALA B 1 105 ? -17.859 -7.035 -10.984 1 98.5 105 ALA B N 1
ATOM 2163 C CA . ALA B 1 105 ? -16.875 -5.953 -10.906 1 98.5 105 ALA B CA 1
ATOM 2164 C C . ALA B 1 105 ? -17.547 -4.629 -10.555 1 98.5 105 ALA B C 1
ATOM 2166 O O . ALA B 1 105 ? -17 -3.826 -9.805 1 98.5 105 ALA B O 1
ATOM 2167 N N . ASP B 1 106 ? -18.719 -4.398 -11.086 1 98.31 106 ASP B N 1
ATOM 2168 C CA . ASP B 1 106 ? -19.391 -3.121 -10.867 1 98.31 106 ASP B CA 1
ATOM 2169 C C . ASP B 1 106 ? -19.828 -2.982 -9.414 1 98.31 106 ASP B C 1
ATOM 2171 O O . ASP B 1 106 ? -19.844 -1.879 -8.859 1 98.31 106 ASP B O 1
ATOM 2175 N N . LEU B 1 107 ? -20.219 -4.078 -8.852 1 98.69 107 LEU B N 1
ATOM 2176 C CA . LEU B 1 107 ? -20.594 -4.059 -7.441 1 98.69 107 LEU B CA 1
ATOM 2177 C C . LEU B 1 107 ? -19.391 -3.801 -6.551 1 98.69 107 LEU B C 1
ATOM 2179 O O . LEU B 1 107 ? -19.469 -3.01 -5.609 1 98.69 107 LEU B O 1
ATOM 2183 N N . LEU B 1 108 ? -18.281 -4.527 -6.828 1 98.88 108 LEU B N 1
ATOM 2184 C CA . LEU B 1 108 ? -17.047 -4.332 -6.094 1 98.88 108 LEU B CA 1
ATOM 2185 C C . LEU B 1 108 ? -16.562 -2.887 -6.191 1 98.88 108 LEU B C 1
ATOM 2187 O O . LEU B 1 108 ? -16.281 -2.25 -5.176 1 98.88 108 LEU B O 1
ATOM 2191 N N . SER B 1 109 ? -16.562 -2.352 -7.375 1 98.88 109 SER B N 1
ATOM 2192 C CA . SER B 1 109 ? -16.125 -0.981 -7.617 1 98.88 109 SER B CA 1
ATOM 2193 C C . SER B 1 109 ? -17.094 0.024 -7 1 98.88 109 SER B C 1
ATOM 2195 O O . SER B 1 109 ? -16.672 1.011 -6.395 1 98.88 109 SER B O 1
ATOM 2197 N N . GLY B 1 110 ? -18.359 -0.203 -7.184 1 98.88 110 GLY B N 1
ATOM 2198 C CA . GLY B 1 110 ? -19.359 0.711 -6.652 1 98.88 110 GLY B CA 1
ATOM 2199 C C . GLY B 1 110 ? -19.281 0.872 -5.148 1 98.88 110 GLY B C 1
ATOM 2200 O O . GLY B 1 110 ? -19.312 1.992 -4.637 1 98.88 110 GLY B O 1
ATOM 2201 N N . TYR B 1 111 ? -19.188 -0.287 -4.441 1 98.94 111 TYR B N 1
ATOM 2202 C CA . TYR B 1 111 ? -19.078 -0.241 -2.988 1 98.94 111 TYR B CA 1
ATOM 2203 C C . TYR B 1 111 ? -17.812 0.506 -2.566 1 98.94 111 TYR B C 1
ATOM 2205 O O . TYR B 1 111 ? -17.859 1.357 -1.676 1 98.94 111 TYR B O 1
ATOM 2213 N N . TYR B 1 112 ? -16.672 0.24 -3.227 1 98.94 112 TYR B N 1
ATOM 2214 C CA . TYR B 1 112 ? -15.414 0.9 -2.902 1 98.94 112 TYR B CA 1
ATOM 2215 C C . TYR B 1 112 ? -15.523 2.408 -3.098 1 98.94 112 TYR B C 1
ATOM 2217 O O . TYR B 1 112 ? -15.023 3.184 -2.279 1 98.94 112 TYR B O 1
ATOM 2225 N N . HIS B 1 113 ? -16.203 2.854 -4.164 1 98.94 113 HIS B N 1
ATOM 2226 C CA . HIS B 1 113 ? -16.375 4.277 -4.434 1 98.94 113 HIS B CA 1
ATOM 2227 C C . HIS B 1 113 ? -17.234 4.934 -3.361 1 98.94 113 HIS B C 1
ATOM 2229 O O . HIS B 1 113 ? -17 6.082 -2.982 1 98.94 113 HIS B O 1
ATOM 2235 N N . ALA B 1 114 ? -18.219 4.199 -2.896 1 98.94 114 ALA B N 1
ATOM 2236 C CA . ALA B 1 114 ? -19.062 4.727 -1.821 1 98.94 114 ALA B CA 1
ATOM 2237 C C . ALA B 1 114 ? -18.25 4.914 -0.54 1 98.94 114 ALA B C 1
ATOM 2239 O O . ALA B 1 114 ? -18.391 5.922 0.153 1 98.94 114 ALA B O 1
ATOM 2240 N N . VAL B 1 115 ? -17.438 3.938 -0.224 1 98.94 115 VAL B N 1
ATOM 2241 C CA . VAL B 1 115 ? -16.562 4.016 0.942 1 98.94 115 VAL B CA 1
ATOM 2242 C C . VAL B 1 115 ? -15.586 5.176 0.778 1 98.94 115 VAL B C 1
ATOM 2244 O O . VAL B 1 115 ? -15.312 5.906 1.732 1 98.94 115 VAL B O 1
ATOM 2247 N N . HIS B 1 116 ? -15.039 5.332 -0.421 1 98.94 116 HIS B N 1
ATOM 2248 C CA . HIS B 1 116 ? -14.117 6.422 -0.724 1 98.94 116 HIS B CA 1
ATOM 2249 C C . HIS B 1 116 ? -14.773 7.777 -0.493 1 98.94 116 HIS B C 1
ATOM 2251 O O . HIS B 1 116 ? -14.148 8.695 0.044 1 98.94 116 HIS B O 1
ATOM 2257 N N . LYS B 1 117 ? -15.984 7.891 -0.922 1 98.81 117 LYS B N 1
ATOM 2258 C CA . LYS B 1 117 ? -16.703 9.141 -0.716 1 98.81 117 LYS B CA 1
ATOM 2259 C C . LYS B 1 117 ? -16.812 9.477 0.768 1 98.81 117 LYS B C 1
ATOM 2261 O O . LYS B 1 117 ? -16.547 10.609 1.175 1 98.81 117 LYS B O 1
ATOM 2266 N N . LEU B 1 118 ? -17.234 8.5 1.573 1 98.81 118 LEU B N 1
ATOM 2267 C CA . LEU B 1 118 ? -17.281 8.688 3.02 1 98.81 118 LEU B CA 1
ATOM 2268 C C . LEU B 1 118 ? -15.93 9.125 3.557 1 98.81 118 LEU B C 1
ATOM 2270 O O . LEU B 1 118 ? -15.844 10.023 4.395 1 98.81 118 LEU B O 1
ATOM 2274 N N . THR B 1 119 ? -14.867 8.484 3.09 1 98.88 119 THR B N 1
ATOM 2275 C CA . THR B 1 119 ? -13.508 8.742 3.553 1 98.88 119 THR B CA 1
ATOM 2276 C C . THR B 1 119 ? -13.094 10.18 3.254 1 98.88 119 THR B C 1
ATOM 2278 O O . THR B 1 119 ? -12.562 10.867 4.125 1 98.88 119 THR B O 1
ATOM 2281 N N . LEU B 1 120 ? -13.383 10.625 2.025 1 98.69 120 LEU B N 1
ATOM 2282 C CA . LEU B 1 120 ? -13.008 11.977 1.634 1 98.69 120 LEU B CA 1
ATOM 2283 C C . LEU B 1 120 ? -13.797 13.016 2.428 1 98.69 120 LEU B C 1
ATOM 2285 O O . LEU B 1 120 ? -13.266 14.07 2.77 1 98.69 120 LEU B O 1
ATOM 2289 N N . GLU B 1 121 ? -15.031 12.727 2.703 1 98.38 121 GLU B N 1
ATOM 2290 C CA . GLU B 1 121 ? -15.836 13.617 3.533 1 98.38 121 GLU B CA 1
ATOM 2291 C C . GLU B 1 121 ? -15.234 13.758 4.93 1 98.38 121 GLU B C 1
ATOM 2293 O O . GLU B 1 121 ? -15.164 14.859 5.473 1 98.38 121 GLU B O 1
ATOM 2298 N N . TYR B 1 122 ? -14.836 12.695 5.508 1 98.56 122 TYR B N 1
ATOM 2299 C CA . TYR B 1 122 ? -14.227 12.711 6.836 1 98.56 122 TYR B CA 1
ATOM 2300 C C . TYR B 1 122 ? -12.914 13.484 6.824 1 98.56 122 TYR B C 1
ATOM 2302 O O . TYR B 1 122 ? -12.641 14.273 7.73 1 98.56 122 TYR B O 1
ATOM 2310 N N . ILE B 1 123 ? -12.086 13.305 5.742 1 98.25 123 ILE B N 1
ATOM 2311 C CA . ILE B 1 123 ? -10.758 13.898 5.641 1 98.25 123 ILE B CA 1
ATOM 2312 C C . ILE B 1 123 ? -10.883 15.406 5.422 1 98.25 123 ILE B C 1
ATOM 2314 O O . ILE B 1 123 ? -10.039 16.172 5.879 1 98.25 123 ILE B O 1
ATOM 2318 N N . ALA B 1 124 ? -11.969 15.812 4.773 1 96.5 124 ALA B N 1
ATOM 2319 C CA . ALA B 1 124 ? -12.164 17.219 4.438 1 96.5 124 ALA B CA 1
ATOM 2320 C C . ALA B 1 124 ? -12.188 18.078 5.695 1 96.5 124 ALA B C 1
ATOM 2322 O O . ALA B 1 124 ? -11.766 19.25 5.664 1 96.5 124 ALA B O 1
ATOM 2323 N N . GLY B 1 125 ? -12.602 17.531 6.824 1 93.56 125 GLY B N 1
ATOM 2324 C CA . GLY B 1 125 ? -12.672 18.266 8.078 1 93.56 125 GLY B CA 1
ATOM 2325 C C . GLY B 1 125 ? -11.539 17.938 9.031 1 93.56 125 GLY B C 1
ATOM 2326 O O . GLY B 1 125 ? -11.594 18.281 10.211 1 93.56 125 GLY B O 1
ATOM 2327 N N . MET B 1 126 ? -10.5 17.391 8.547 1 95.19 126 MET B N 1
ATOM 2328 C CA . MET B 1 126 ? -9.438 16.844 9.391 1 95.19 126 MET B CA 1
ATOM 2329 C C . MET B 1 126 ? -8.578 17.953 9.969 1 95.19 126 MET B C 1
ATOM 2331 O O . MET B 1 126 ? -8.195 18.891 9.258 1 95.19 126 MET B O 1
ATOM 2335 N N . THR B 1 127 ? -8.32 17.922 11.203 1 94.75 127 THR B N 1
ATOM 2336 C CA . THR B 1 127 ? -7.426 18.844 11.898 1 94.75 127 THR B CA 1
ATOM 2337 C C . THR B 1 127 ? -6.305 18.078 12.594 1 94.75 127 THR B C 1
ATOM 2339 O O . THR B 1 127 ? -6.395 16.875 12.789 1 94.75 127 THR B O 1
ATOM 2342 N N . ALA B 1 128 ? -5.281 18.844 12.906 1 92.88 128 ALA B N 1
ATOM 2343 C CA . ALA B 1 128 ? -4.188 18.234 13.664 1 92.88 128 ALA B CA 1
ATOM 2344 C C . ALA B 1 128 ? -4.691 17.641 14.977 1 92.88 128 ALA B C 1
ATOM 2346 O O . ALA B 1 128 ? -4.219 16.594 15.414 1 92.88 128 ALA B O 1
ATOM 2347 N N . ASP B 1 129 ? -5.605 18.359 15.602 1 94.62 129 ASP B N 1
ATOM 2348 C CA . ASP B 1 129 ? -6.191 17.875 16.844 1 94.62 129 ASP B CA 1
ATOM 2349 C C . ASP B 1 129 ? -6.941 16.562 16.625 1 94.62 129 ASP B C 1
ATOM 2351 O O . ASP B 1 129 ? -6.844 15.633 17.422 1 94.62 129 ASP B O 1
ATOM 2355 N N . GLU B 1 130 ? -7.707 16.516 15.594 1 96.44 130 GLU B N 1
ATOM 2356 C CA . GLU B 1 130 ? -8.438 15.297 15.273 1 96.44 130 GLU B CA 1
ATOM 2357 C C . GLU B 1 130 ? -7.477 14.148 14.992 1 96.44 130 GLU B C 1
ATOM 2359 O O . GLU B 1 130 ? -7.711 13.016 15.438 1 96.44 130 GLU B O 1
ATOM 2364 N N . LEU B 1 131 ? -6.414 14.375 14.312 1 97.38 131 LEU B N 1
ATOM 2365 C CA . LEU B 1 131 ? -5.422 13.352 14 1 97.38 131 LEU B CA 1
ATOM 2366 C C . LEU B 1 131 ? -4.805 12.781 15.273 1 97.38 131 LEU B C 1
ATOM 2368 O O . LEU B 1 131 ? -4.441 11.609 15.32 1 97.38 131 LEU B O 1
ATOM 2372 N N . SER B 1 132 ? -4.75 13.539 16.281 1 96.5 132 SER B N 1
ATOM 2373 C CA . SER B 1 132 ? -4.086 13.125 17.516 1 96.5 132 SER B CA 1
ATOM 2374 C C . SER B 1 132 ? -5.062 12.43 18.453 1 96.5 132 SER B C 1
ATOM 2376 O O . SER B 1 132 ? -4.656 11.867 19.484 1 96.5 132 SER B O 1
ATOM 2378 N N . ARG B 1 133 ? -6.324 12.453 18.109 1 97.88 133 ARG B N 1
ATOM 2379 C CA . ARG B 1 133 ? -7.32 11.828 18.984 1 97.88 133 ARG B CA 1
ATOM 2380 C C . ARG B 1 133 ? -7.066 10.328 19.109 1 97.88 133 ARG B C 1
ATOM 2382 O O . ARG B 1 133 ? -6.871 9.641 18.109 1 97.88 133 ARG B O 1
ATOM 2389 N N . VAL B 1 134 ? -7.066 9.812 20.359 1 98.19 134 VAL B N 1
ATOM 2390 C CA . VAL B 1 134 ? -6.875 8.391 20.625 1 98.19 134 VAL B CA 1
ATOM 2391 C C . VAL B 1 134 ? -8.172 7.633 20.344 1 98.19 134 VAL B C 1
ATOM 2393 O O . VAL B 1 134 ? -9.242 8.031 20.812 1 98.19 134 VAL B O 1
ATOM 2396 N N . VAL B 1 135 ? -8.102 6.539 19.625 1 98 135 VAL B N 1
ATOM 2397 C CA . VAL B 1 135 ? -9.312 5.809 19.25 1 98 135 VAL B CA 1
ATOM 2398 C C . VAL B 1 135 ? -9.25 4.387 19.797 1 98 135 VAL B C 1
ATOM 2400 O O . VAL B 1 135 ? -10.25 3.666 19.797 1 98 135 VAL B O 1
ATOM 2403 N N . ASP B 1 136 ? -8.203 3.885 20.25 1 96.81 136 ASP B N 1
ATOM 2404 C CA . ASP B 1 136 ? -8.023 2.559 20.828 1 96.81 136 ASP B CA 1
ATOM 2405 C C . ASP B 1 136 ? -6.914 2.562 21.875 1 96.81 136 ASP B C 1
ATOM 2407 O O . ASP B 1 136 ? -5.738 2.717 21.531 1 96.81 136 ASP B O 1
ATOM 2411 N N . THR B 1 137 ? -7.137 2.312 23.141 1 96.31 137 THR B N 1
ATOM 2412 C CA . THR B 1 137 ? -6.168 2.391 24.219 1 96.31 137 THR B CA 1
ATOM 2413 C C . THR B 1 137 ? -5.59 1.013 24.531 1 96.31 137 THR B C 1
ATOM 2415 O O . THR B 1 137 ? -4.742 0.874 25.422 1 96.31 137 THR B O 1
ATOM 2418 N N . SER B 1 138 ? -6.004 0.003 23.828 1 95.38 138 SER B N 1
ATOM 2419 C CA . SER B 1 138 ? -5.582 -1.366 24.109 1 95.38 138 SER B CA 1
ATOM 2420 C C . SER B 1 138 ? -4.152 -1.613 23.656 1 95.38 138 SER B C 1
ATOM 2422 O O . SER B 1 138 ? -3.586 -2.678 23.906 1 95.38 138 SER B O 1
ATOM 2424 N N . TRP B 1 139 ? -3.588 -0.663 23 1 93.19 139 TRP B N 1
ATOM 2425 C CA . TRP B 1 139 ? -2.238 -0.784 22.469 1 93.19 139 TRP B CA 1
ATOM 2426 C C . TRP B 1 139 ? -1.292 0.206 23.141 1 93.19 139 TRP B C 1
ATOM 2428 O O . TRP B 1 139 ? -1.736 1.17 23.766 1 93.19 139 TRP B O 1
ATOM 2438 N N . ASN B 1 140 ? -0.033 -0.193 23.125 1 92.94 140 ASN B N 1
ATOM 2439 C CA . ASN B 1 140 ? 1.006 0.719 23.578 1 92.94 140 ASN B CA 1
ATOM 2440 C C . ASN B 1 140 ? 2.027 1.013 22.484 1 92.94 140 ASN B C 1
ATOM 2442 O O . ASN B 1 140 ? 2.795 0.132 22.094 1 92.94 140 ASN B O 1
ATOM 2446 N N . PRO B 1 141 ? 2.154 2.221 22.062 1 95.88 141 PRO B N 1
ATOM 2447 C CA . PRO B 1 141 ? 1.301 3.363 22.391 1 95.88 141 PRO B CA 1
ATOM 2448 C C . PRO B 1 141 ? -0.129 3.199 21.875 1 95.88 141 PRO B C 1
ATOM 2450 O O . PRO B 1 141 ? -0.394 2.334 21.047 1 95.88 141 PRO B O 1
ATOM 2453 N N . PRO B 1 142 ? -1.019 4.008 22.469 1 97.81 142 PRO B N 1
ATOM 2454 C CA . PRO B 1 142 ? -2.4 3.957 21.984 1 97.81 142 PRO B CA 1
ATOM 2455 C C . PRO B 1 142 ? -2.525 4.312 20.5 1 97.81 142 PRO B C 1
ATOM 2457 O O . PRO B 1 142 ? -1.662 5.008 19.953 1 97.81 142 PRO B O 1
ATOM 2460 N N . VAL B 1 143 ? -3.639 3.908 19.891 1 98.31 143 VAL B N 1
ATOM 2461 C CA . VAL B 1 143 ? -3.873 4.164 18.469 1 98.31 143 VAL B CA 1
ATOM 2462 C C . VAL B 1 143 ? -4.59 5.504 18.297 1 98.31 143 VAL B C 1
ATOM 2464 O O . VAL B 1 143 ? -5.633 5.738 18.922 1 98.31 143 VAL B O 1
ATOM 2467 N N . THR B 1 144 ? -3.988 6.367 17.578 1 98.5 144 THR B N 1
ATOM 2468 C CA . THR B 1 144 ? -4.605 7.648 17.25 1 98.5 144 THR B CA 1
ATOM 2469 C C . THR B 1 144 ? -5.355 7.559 15.922 1 98.5 144 THR B C 1
ATOM 2471 O O . THR B 1 144 ? -5.227 6.574 15.195 1 98.5 144 THR B O 1
ATOM 2474 N N . VAL B 1 145 ? -6.121 8.562 15.602 1 98.5 145 VAL B N 1
ATOM 2475 C CA . VAL B 1 145 ? -6.758 8.664 14.289 1 98.5 145 VAL B CA 1
ATOM 2476 C C . VAL B 1 145 ? -5.695 8.648 13.195 1 98.5 145 VAL B C 1
ATOM 2478 O O . VAL B 1 145 ? -5.859 7.984 12.172 1 98.5 145 VAL B O 1
ATOM 2481 N N . SER B 1 146 ? -4.609 9.359 13.438 1 98.31 146 SER B N 1
ATOM 2482 C CA . SER B 1 146 ? -3.5 9.375 12.492 1 98.31 146 SER B CA 1
ATOM 2483 C C . SER B 1 146 ? -3 7.965 12.203 1 98.31 146 SER B C 1
ATOM 2485 O O . SER B 1 146 ? -2.938 7.551 11.039 1 98.31 146 SER B O 1
ATOM 2487 N N . ALA B 1 147 ? -2.711 7.262 13.188 1 98.56 147 ALA B N 1
ATOM 2488 C CA . ALA B 1 147 ? -2.191 5.906 13.039 1 98.56 147 ALA B CA 1
ATOM 2489 C C . ALA B 1 147 ? -3.211 5 12.352 1 98.56 147 ALA B C 1
ATOM 2491 O O . ALA B 1 147 ? -2.848 4.156 11.531 1 98.56 147 ALA B O 1
ATOM 2492 N N . ARG B 1 148 ? -4.461 5.168 12.711 1 98.81 148 ARG B N 1
ATOM 2493 C CA . ARG B 1 148 ? -5.523 4.355 12.133 1 98.81 148 ARG B CA 1
ATOM 2494 C C . ARG B 1 148 ? -5.66 4.621 10.633 1 98.81 148 ARG B C 1
ATOM 2496 O O . ARG B 1 148 ? -5.766 3.682 9.844 1 98.81 148 ARG B O 1
ATOM 2503 N N . LEU B 1 149 ? -5.613 5.883 10.266 1 98.81 149 LEU B N 1
ATOM 2504 C CA . LEU B 1 149 ? -5.762 6.219 8.852 1 98.81 149 LEU B CA 1
ATOM 2505 C C . LEU B 1 149 ? -4.57 5.719 8.047 1 98.81 149 LEU B C 1
ATOM 2507 O O . LEU B 1 149 ? -4.742 5.176 6.949 1 98.81 149 LEU B O 1
ATOM 2511 N N . VAL B 1 150 ? -3.402 5.824 8.562 1 98.88 150 VAL B N 1
ATOM 2512 C CA . VAL B 1 150 ? -2.215 5.328 7.879 1 98.88 150 VAL B CA 1
ATOM 2513 C C . VAL B 1 150 ? -2.287 3.809 7.754 1 98.88 150 VAL B C 1
ATOM 2515 O O . VAL B 1 150 ? -1.932 3.248 6.715 1 98.88 150 VAL B O 1
ATOM 2518 N N . SER B 1 151 ? -2.777 3.156 8.781 1 98.75 151 SER B N 1
ATOM 2519 C CA . SER B 1 151 ? -2.914 1.703 8.758 1 98.75 151 SER B CA 1
ATOM 2520 C C . SER B 1 151 ? -3.891 1.256 7.676 1 98.75 151 SER B C 1
ATOM 2522 O O . SER B 1 151 ? -3.66 0.249 7.004 1 98.75 151 SER B O 1
ATOM 2524 N N . ILE B 1 152 ? -4.957 1.991 7.543 1 98.88 152 ILE B N 1
ATOM 2525 C CA . ILE B 1 152 ? -5.953 1.673 6.527 1 98.88 152 ILE B CA 1
ATOM 2526 C C . ILE B 1 152 ? -5.332 1.81 5.137 1 98.88 152 ILE B C 1
ATOM 2528 O O . ILE B 1 152 ? -5.457 0.909 4.305 1 98.88 152 ILE B O 1
ATOM 2532 N N . VAL B 1 153 ? -4.637 2.93 4.887 1 98.94 153 VAL B N 1
ATOM 2533 C CA . VAL B 1 153 ? -4.016 3.182 3.592 1 98.94 153 VAL B CA 1
ATOM 2534 C C . VAL B 1 153 ? -3.025 2.064 3.268 1 98.94 153 VAL B C 1
ATOM 2536 O O . VAL B 1 153 ? -3.043 1.513 2.164 1 98.94 153 VAL B O 1
ATOM 2539 N N . ASP B 1 154 ? -2.217 1.76 4.227 1 98.88 154 ASP B N 1
ATOM 2540 C CA . ASP B 1 154 ? -1.191 0.737 4.047 1 98.88 154 ASP B CA 1
ATOM 2541 C C . ASP B 1 154 ? -1.817 -0.62 3.73 1 98.88 154 ASP B C 1
ATOM 2543 O O . ASP B 1 154 ? -1.414 -1.287 2.775 1 98.88 154 ASP B O 1
ATOM 2547 N N . ASP B 1 155 ? -2.771 -1.0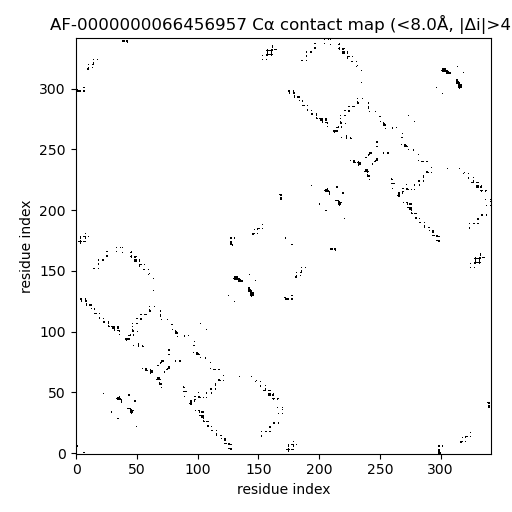17 4.535 1 98.75 155 ASP B N 1
ATOM 2548 C CA . ASP B 1 155 ? -3.439 -2.305 4.383 1 98.75 155 ASP B CA 1
ATOM 2549 C C . ASP B 1 155 ? -4.117 -2.412 3.018 1 98.75 155 ASP B C 1
ATOM 2551 O O . ASP B 1 155 ? -3.973 -3.42 2.324 1 98.75 155 ASP B O 1
ATOM 2555 N N . CYS B 1 156 ? -4.816 -1.388 2.643 1 98.88 156 CYS B N 1
ATOM 2556 C CA . CYS B 1 156 ? -5.551 -1.389 1.383 1 98.88 156 CYS B CA 1
ATOM 2557 C C . CYS B 1 156 ? -4.598 -1.409 0.195 1 98.88 156 CYS B C 1
ATOM 2559 O O . CYS B 1 156 ? -4.812 -2.146 -0.769 1 98.88 156 CYS B O 1
ATOM 2561 N N . ALA B 1 157 ? -3.525 -0.598 0.268 1 98.94 157 ALA B N 1
ATOM 2562 C CA . ALA B 1 157 ? -2.553 -0.584 -0.822 1 98.94 157 ALA B CA 1
ATOM 2563 C C . ALA B 1 157 ? -1.931 -1.964 -1.018 1 98.94 157 ALA B C 1
ATOM 2565 O O . ALA B 1 157 ? -1.729 -2.404 -2.152 1 98.94 157 ALA B O 1
ATOM 2566 N N . GLN B 1 158 ? -1.631 -2.635 0.072 1 98.88 158 GLN B N 1
ATOM 2567 C CA . GLN B 1 158 ? -1.08 -3.984 -0.014 1 98.88 158 GLN B CA 1
ATOM 2568 C C . GLN B 1 158 ? -2.068 -4.941 -0.672 1 98.88 158 GLN B C 1
ATOM 2570 O O . GLN B 1 158 ? -1.705 -5.688 -1.582 1 98.88 158 GLN B O 1
ATOM 2575 N N . HIS B 1 159 ? -3.297 -4.934 -0.26 1 98.88 159 HIS B N 1
ATOM 2576 C CA . HIS B 1 159 ? -4.285 -5.863 -0.794 1 98.88 159 HIS B CA 1
ATOM 2577 C C . HIS B 1 159 ? -4.582 -5.57 -2.26 1 98.88 159 HIS B C 1
ATOM 2579 O O . HIS B 1 159 ? -4.781 -6.492 -3.055 1 98.88 159 HIS B O 1
ATOM 2585 N N . LEU B 1 160 ? -4.621 -4.309 -2.611 1 98.94 160 LEU B N 1
ATOM 2586 C CA . LEU B 1 160 ? -4.828 -3.957 -4.012 1 98.94 160 LEU B CA 1
ATOM 2587 C C . LEU B 1 160 ? -3.617 -4.348 -4.855 1 98.94 160 LEU B C 1
ATOM 2589 O O . LEU B 1 160 ? -3.766 -4.762 -6.008 1 98.94 160 LEU B O 1
ATOM 2593 N N . GLY B 1 161 ? -2.4 -4.207 -4.281 1 98.88 161 GLY B N 1
ATOM 2594 C CA . GLY B 1 161 ? -1.214 -4.73 -4.941 1 98.88 161 GLY B CA 1
ATOM 2595 C C . GLY B 1 161 ? -1.261 -6.23 -5.16 1 98.88 161 GLY B C 1
ATOM 2596 O O . GLY B 1 161 ? -0.858 -6.727 -6.215 1 98.88 161 GLY B O 1
ATOM 2597 N N . GLN B 1 162 ? -1.745 -6.949 -4.18 1 98.88 162 GLN B N 1
ATOM 2598 C CA . GLN B 1 162 ? -1.916 -8.391 -4.301 1 98.88 162 GLN B CA 1
ATOM 2599 C C . GLN B 1 162 ? -2.873 -8.734 -5.438 1 98.88 162 GLN B C 1
ATOM 2601 O O . GLN B 1 162 ? -2.59 -9.625 -6.25 1 98.88 162 GLN B O 1
ATOM 2606 N N . ALA B 1 163 ? -3.955 -8 -5.477 1 98.81 163 ALA B N 1
ATOM 2607 C CA . ALA B 1 163 ? -4.941 -8.211 -6.527 1 98.81 163 ALA B CA 1
ATOM 2608 C C . ALA B 1 163 ? -4.344 -7.953 -7.906 1 98.81 163 ALA B C 1
ATOM 2610 O O . ALA B 1 163 ? -4.59 -8.703 -8.852 1 98.81 163 ALA B O 1
ATOM 2611 N N . ALA B 1 164 ? -3.562 -6.906 -8 1 98.5 164 ALA B N 1
ATOM 2612 C CA . ALA B 1 164 ? -2.932 -6.57 -9.273 1 98.5 164 ALA B CA 1
ATOM 2613 C C . ALA B 1 164 ? -1.944 -7.652 -9.703 1 98.5 164 ALA B C 1
ATOM 2615 O O . ALA B 1 164 ? -1.87 -8 -10.883 1 98.5 164 ALA B O 1
ATOM 2616 N N . TYR B 1 165 ? -1.188 -8.117 -8.742 1 98.38 165 TYR B N 1
ATOM 2617 C CA . TYR B 1 165 ? -0.247 -9.195 -9.031 1 98.38 165 TYR B CA 1
ATOM 2618 C C . TYR B 1 165 ? -0.974 -10.43 -9.547 1 98.38 165 TYR B C 1
ATOM 2620 O O . TYR B 1 165 ? -0.565 -11.031 -10.539 1 98.38 165 TYR B O 1
ATOM 2628 N N . LEU B 1 166 ? -2.033 -10.82 -8.859 1 98.06 166 LEU B N 1
ATOM 2629 C CA . LEU B 1 166 ? -2.834 -11.977 -9.234 1 98.06 166 LEU B CA 1
ATOM 2630 C C . LEU B 1 166 ? -3.438 -11.797 -10.625 1 98.06 166 LEU B C 1
ATOM 2632 O O . LEU B 1 166 ? -3.445 -12.734 -11.43 1 98.06 166 LEU B O 1
ATOM 2636 N N . ARG B 1 167 ? -3.914 -10.648 -10.891 1 97.19 167 ARG B N 1
ATOM 2637 C CA . ARG B 1 167 ? -4.469 -10.352 -12.203 1 97.19 167 ARG B CA 1
ATOM 2638 C C . ARG B 1 167 ? -3.422 -10.547 -13.297 1 97.19 167 ARG B C 1
ATOM 2640 O O . ARG B 1 167 ? -3.738 -11.016 -14.391 1 97.19 167 ARG B O 1
ATOM 2647 N N . GLY B 1 168 ? -2.213 -10.219 -13 1 94.94 168 GLY B N 1
ATOM 2648 C CA . GLY B 1 168 ? -1.122 -10.352 -13.953 1 94.94 168 GLY B CA 1
ATOM 2649 C C . GLY B 1 168 ? -0.741 -11.797 -14.227 1 94.94 168 GLY B C 1
ATOM 2650 O O . GLY B 1 168 ? -0.395 -12.148 -15.359 1 94.94 168 GLY B O 1
ATOM 2651 N N . ILE B 1 169 ? -0.808 -12.602 -13.203 1 93.5 169 ILE B N 1
ATOM 2652 C CA . ILE B 1 169 ? -0.311 -13.961 -13.414 1 93.5 169 ILE B CA 1
ATOM 2653 C C . ILE B 1 169 ? -1.442 -14.852 -13.922 1 93.5 169 ILE B C 1
ATOM 2655 O O . ILE B 1 169 ? -1.2 -15.961 -14.398 1 93.5 169 ILE B O 1
ATOM 2659 N N . ALA B 1 170 ? -2.668 -14.43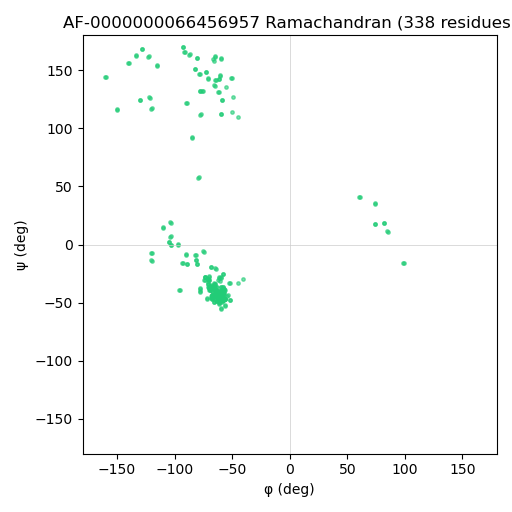8 -13.789 1 89.62 170 ALA B N 1
ATOM 2660 C CA . ALA B 1 170 ? -3.814 -15.211 -14.266 1 89.62 170 ALA B CA 1
ATOM 2661 C C . ALA B 1 170 ? -4.039 -14.992 -15.758 1 89.62 170 ALA B C 1
ATOM 2663 O O . ALA B 1 170 ? -4.785 -15.742 -16.391 1 89.62 170 ALA B O 1
ATOM 2664 N N . ARG B 1 171 ? -3.326 -14.023 -16.375 1 76.94 171 ARG B N 1
ATOM 2665 C CA . ARG B 1 171 ? -3.443 -13.789 -17.812 1 76.94 171 ARG B CA 1
ATOM 2666 C C . ARG B 1 171 ? -2.551 -14.75 -18.594 1 76.94 171 ARG B C 1
ATOM 2668 O O . ARG B 1 171 ? -1.49 -15.148 -18.109 1 76.94 171 ARG B O 1
#

Nearest PDB structures (foldseek):
  8f5v-assembly1_B  TM=9.994E-01  e=1.476E-24  Mycobacterium tuberculosis
  8fx9-assembly1_A-2  TM=9.853E-01  e=5.163E-24  Mycobacterium tuberculosis
  3cex-assembly1_A  TM=9.376E-01  e=4.075E-12  Enterococcus faecalis V583
  2qnl-assembly1_A-2  TM=6.713E-01  e=2.956E-03  Cytophaga hutchinsonii ATCC 33406
  8qf6-assembly1_D  TM=6.779E-01  e=2.787E-02  Escherichia coli BL21(DE3)